Protein AF-0000000086574012 (afdb_homodimer)

pLDDT: mean 73.45, std 22.76, range [24.89, 97.88]

Organism: NCBI:txid261450

Radius of gyration: 21.14 Å; Cα contacts (8 Å, |Δi|>4): 850; chains: 2; bounding box: 59×64×73 Å

Nearest PDB structures (foldseek):
  8twe-assembly1_B  TM=5.861E-01  e=2.676E-02  Homo sapiens
  3s18-assembly1_B  TM=5.061E-01  e=1.023E-02  Cicer arietinum
  4ll2-assembly1_A  TM=4.869E-01  e=1.212E-02  Cicer arietinum
  6ix1-assembly2_B  TM=5.035E-01  e=5.584E-02  Dolichos
  9bhr-assembly2_B  TM=2.895E-01  e=1.801E-02  Homo sapiens

Sequence (374 aa):
MTLTGTNPTSFLQAFLTPSRSTRRRNTEFGIGCLENSFLVGGSGVEVVKNFSDGIQGKGVYVKFDNGSSRFGSHFGHSVSTPKKALLMRAEINMLHMYSTTSEVSSHSTGLHQLDIEMRRIVLEWKFEKKGTDITMSDITNNSKGSQLDPSASIFLGLDDNRICRWDKRDRKDMIQNLTSESTFVLNMTLTGTNPTSFLQAFLTPSRSTRRRNTEFGIGCLENSFLVGGSGVEVVKNFSDGIQGKGVYVKFDNGSSRFGSHFGHSVSTPKKALLMRAEINMLHMYSTTSEVSSHSTGLHQLDIEMRRIVLEWKFEKKGTDITMSDITNNSKGSQLDPSASIFLGLDDNRICRWDKRDRKDMIQNLTSESTFVLN

InterPro domains:
  IPR013863 Vacuolar import/degradation Vid27, C-terminal [PF08553] (36-171)
  IPR040458 Vacuolar import/degradation Vid27 [PTHR31913] (24-176)

Foldseek 3Di:
DPPPPPPPPDLLPPQQPVDPPPPFPFDDKADDPDQWIWGDWLFWIFIFGDDPVGTDDPGGTFGAPPDCCCCHVPVCADSFTFLDWEAFQQRQKIKTFGDGVVDPDLKGQWIFIDRRSNRYTDDTAGDAAPRHTDIFNDKYAPDPCGNRHNPRQWIWTDDPPFIFIDGNVPRHHTPATPVPPVGDDPD/DDPPDPPPPPLLPPQQPVDPPPPFPFDDKADDPDQWIWGDWLFWIFIFGDDPVGTDDPGGTFGAPPDCCCCPVPVCADSFTFLDWEAFQQRQKIKTFGDGVVDPDLKGQWIFIDRRSNRYTDDTAGDAAPRHTDIFNDKYAPDPCGNRHNVRQWIWTDDPPFIFIDGNVPRHHTPATPVPPPGDPPD

Solvent-accessible surface area (backbone atoms only — not comparable to full-atom values): 20563 Å² total; per-residue (Å²): 134,84,79,78,75,75,70,77,75,53,79,71,62,76,51,49,48,79,73,70,86,68,78,63,54,34,39,35,64,31,84,50,90,65,64,41,28,33,36,33,30,61,59,28,35,31,40,27,38,54,46,88,88,14,73,53,61,80,44,40,44,42,65,41,52,78,53,85,39,84,72,47,62,77,67,69,65,66,82,38,55,51,75,41,53,41,57,26,32,54,60,40,29,33,40,30,32,31,33,61,84,83,48,91,48,78,41,18,49,32,33,36,30,30,31,63,84,76,26,27,73,77,42,80,43,56,40,27,51,89,86,39,79,41,55,32,41,32,72,48,65,35,26,92,62,33,35,62,30,69,78,52,49,56,31,31,34,29,24,58,82,43,41,34,34,36,36,69,87,44,66,59,42,63,71,30,45,49,56,47,91,69,53,66,70,86,122,135,83,80,78,75,75,70,77,73,53,76,71,61,78,48,51,48,81,70,71,86,68,79,62,54,33,40,34,65,32,83,50,90,66,64,40,27,32,37,33,29,62,59,30,35,31,41,28,37,53,46,88,86,13,72,52,62,81,45,38,44,42,64,41,51,78,53,85,38,82,74,46,61,76,68,70,64,66,82,37,55,50,75,40,55,41,57,25,31,54,60,41,29,33,39,32,32,31,32,62,86,83,49,91,49,81,40,19,49,32,34,36,30,30,30,62,85,77,26,26,75,77,42,80,46,56,39,27,52,90,83,38,82,41,56,31,42,32,71,47,65,34,26,93,62,32,35,62,29,69,78,54,49,53,32,31,35,29,26,60,83,42,41,33,32,36,36,70,86,44,67,58,43,60,69,29,47,47,57,47,90,69,56,64,72,88,122

Secondary structure (DSSP, 8-state):
----------HHHHT-----S----EEEEE--SSSEEEEEESSEEEEEEEETTEEEEEEEEEE-B--S-SS-TTS------EEEEEEETTTTEEEEEE--TT---S-BSEEEEEETTTTEEEEEEE-EETTEE--BSEEEESSTTGGG-TT--EEEEE-SS-EEEEETTSTT-EEEESSSS------/----------HHHHT-B---S----EEEEE--SSSEEEEEESSEEEEEEEETTEEEEEEEEEE-B--S-SS-GGG------EEEEEEETTTTEEEEEE--TT--SS-BSEEEEEETTTTEEEEEEE-EETTEE--BSEEEESSTTGGG-TT--EEEEE-SS-EEEEETT-TT-EEEESSSS------

Structure (mmCIF, N/CA/C/O backbone):
data_AF-0000000086574012-model_v1
#
loop_
_entity.id
_entity.type
_entity.pdbx_description
1 polymer 'Vacuolar import/degradation Vid27 C-terminal domain-containing protein'
#
loop_
_atom_site.group_PDB
_atom_site.id
_atom_site.type_symbol
_atom_site.label_atom_id
_atom_site.label_alt_id
_atom_site.label_comp_id
_atom_site.label_asym_id
_atom_site.label_entity_id
_atom_site.label_seq_id
_atom_site.pdbx_PDB_ins_code
_atom_site.Cartn_x
_atom_site.Cartn_y
_atom_site.Cartn_z
_atom_site.occupancy
_atom_site.B_iso_or_equiv
_atom_site.auth_seq_id
_atom_site.auth_comp_id
_atom_site.auth_asym_id
_atom_site.auth_atom_id
_atom_site.pdbx_PDB_model_num
ATOM 1 N N . MET A 1 1 ? 32.375 -36.594 9.75 1 25.64 1 MET A N 1
ATOM 2 C CA . MET A 1 1 ? 32.094 -36.125 8.398 1 25.64 1 MET A CA 1
ATOM 3 C C . MET A 1 1 ? 31.562 -34.688 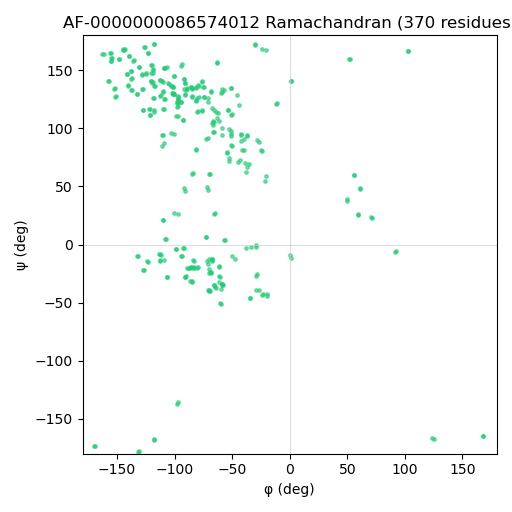8.414 1 25.64 1 MET A C 1
ATOM 5 O O . MET A 1 1 ? 30.562 -34.406 9.07 1 25.64 1 MET A O 1
ATOM 9 N N . THR A 1 2 ? 32.438 -33.656 8.266 1 25.09 2 THR A N 1
ATOM 10 C CA . THR A 1 2 ? 32.281 -32.219 8.57 1 25.09 2 THR A CA 1
ATOM 11 C C . THR A 1 2 ? 31.328 -31.562 7.578 1 25.09 2 THR A C 1
ATOM 13 O O . THR A 1 2 ? 31.562 -31.609 6.367 1 25.09 2 THR A O 1
ATOM 16 N N . LEU A 1 3 ? 30.062 -31.484 7.82 1 25.19 3 LEU A N 1
ATOM 17 C CA . LEU A 1 3 ? 29.031 -30.891 6.969 1 25.19 3 LEU A CA 1
ATOM 18 C C . LEU A 1 3 ? 29.375 -29.453 6.613 1 25.19 3 LEU A C 1
ATOM 20 O O . LEU A 1 3 ? 29.516 -28.609 7.496 1 25.19 3 LEU A O 1
ATOM 24 N N . THR A 1 4 ? 30.281 -29.203 5.637 1 27.22 4 THR A N 1
ATOM 25 C CA . THR A 1 4 ? 30.703 -27.906 5.113 1 27.22 4 THR A CA 1
ATOM 26 C C . THR A 1 4 ? 29.484 -27.062 4.734 1 27.22 4 THR A C 1
ATOM 28 O O . THR A 1 4 ? 28.609 -27.516 3.996 1 27.22 4 THR A O 1
ATOM 31 N N . GLY A 1 5 ? 29 -26.266 5.555 1 26.02 5 GLY A N 1
ATOM 32 C CA . GLY A 1 5 ? 27.859 -25.391 5.652 1 26.02 5 GLY A CA 1
ATOM 33 C C . GLY A 1 5 ? 27.734 -24.438 4.473 1 26.02 5 GLY A C 1
ATOM 34 O O . GLY A 1 5 ? 28.609 -23.594 4.25 1 26.02 5 GLY A O 1
ATOM 35 N N . THR A 1 6 ? 27.344 -24.906 3.234 1 29.38 6 THR A N 1
ATOM 36 C CA . THR A 1 6 ? 27.172 -24.156 1.989 1 29.38 6 THR A CA 1
ATOM 37 C C . THR A 1 6 ? 26.469 -22.828 2.246 1 29.38 6 THR A C 1
ATOM 39 O O . THR A 1 6 ? 25.438 -22.781 2.932 1 29.38 6 THR A O 1
ATOM 42 N N . ASN A 1 7 ? 27.219 -21.828 2.41 1 27.11 7 ASN A N 1
ATOM 43 C CA . ASN A 1 7 ? 26.844 -20.422 2.525 1 27.11 7 ASN A CA 1
ATOM 44 C C . ASN A 1 7 ? 25.719 -20.062 1.547 1 27.11 7 ASN A C 1
ATOM 46 O O . ASN A 1 7 ? 25.891 -20.188 0.333 1 27.11 7 ASN A O 1
ATOM 50 N N . PRO A 1 8 ? 24.531 -20.328 1.838 1 29.27 8 PRO A N 1
ATOM 51 C CA . PRO A 1 8 ? 23.453 -20 0.889 1 29.27 8 PRO A CA 1
ATOM 52 C C . PRO A 1 8 ? 23.688 -18.672 0.176 1 29.27 8 PRO A C 1
ATOM 54 O O . PRO A 1 8 ? 23.719 -17.625 0.816 1 29.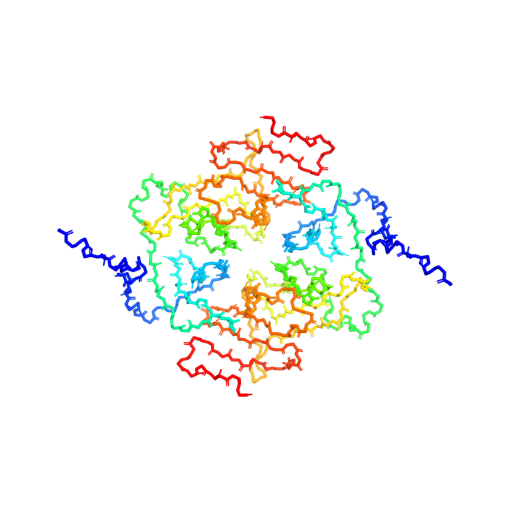27 8 PRO A O 1
ATOM 57 N N . THR A 1 9 ? 24.766 -18.469 -0.63 1 31.58 9 THR A N 1
ATOM 58 C CA . THR A 1 9 ? 24.875 -17.422 -1.634 1 31.58 9 THR A CA 1
ATOM 59 C C . THR A 1 9 ? 23.5 -17.016 -2.152 1 31.58 9 THR A C 1
ATOM 61 O O . THR A 1 9 ? 22.781 -17.828 -2.725 1 31.58 9 THR A O 1
ATOM 64 N N . SER A 1 10 ? 22.891 -16.078 -1.483 1 33.22 10 SER A N 1
ATOM 65 C CA . SER A 1 10 ? 21.516 -15.586 -1.515 1 33.22 10 SER A CA 1
ATOM 66 C C . SER A 1 10 ? 21.031 -15.375 -2.947 1 33.22 10 SER A C 1
ATOM 68 O O . SER A 1 10 ? 21.844 -15.211 -3.861 1 33.22 10 SER A O 1
ATOM 70 N N . PHE A 1 11 ? 19.891 -15.938 -3.258 1 33.06 11 PHE A N 1
ATOM 71 C CA . PHE A 1 11 ? 19.156 -15.906 -4.516 1 33.06 11 PHE A CA 1
ATOM 72 C C . PHE A 1 11 ? 19.422 -14.617 -5.273 1 33.06 11 PHE A C 1
ATOM 74 O O . PHE A 1 11 ? 19.5 -14.617 -6.504 1 33.06 11 PHE A O 1
ATOM 81 N N . LEU A 1 12 ? 19.5 -13.539 -4.539 1 39.12 12 LEU A N 1
ATOM 82 C CA . LEU A 1 12 ? 19.609 -12.258 -5.227 1 39.12 12 LEU A CA 1
ATOM 83 C C . LEU A 1 12 ? 20.969 -12.125 -5.898 1 39.12 12 LEU A C 1
ATOM 85 O O . LEU A 1 12 ? 21.203 -11.164 -6.641 1 39.12 12 LEU A O 1
ATOM 89 N N . GLN A 1 13 ? 21.969 -12.805 -5.43 1 33.47 13 GLN A N 1
ATOM 90 C CA . GLN A 1 13 ? 23.297 -12.594 -5.977 1 33.47 13 GLN A CA 1
ATOM 91 C C . GLN A 1 13 ? 23.328 -12.891 -7.473 1 33.47 13 GLN A C 1
ATOM 93 O O . GLN A 1 13 ? 24.047 -12.211 -8.227 1 33.47 13 GLN A O 1
ATOM 98 N N . ALA A 1 14 ? 22.844 -14.008 -7.746 1 33.22 14 ALA A N 1
ATOM 99 C CA . ALA A 1 14 ? 23.141 -14.508 -9.086 1 33.22 14 ALA A CA 1
ATOM 100 C C . ALA A 1 14 ? 22.609 -13.562 -10.156 1 33.22 14 ALA A C 1
ATOM 102 O O . ALA A 1 14 ? 23.094 -13.547 -11.289 1 33.22 14 ALA A O 1
ATOM 103 N N . PHE A 1 15 ? 21.531 -13.062 -9.891 1 34.88 15 PHE A N 1
ATOM 104 C CA . PHE A 1 15 ? 20.844 -12.484 -11.039 1 34.88 15 PHE A CA 1
ATOM 105 C C . PHE A 1 15 ? 21.094 -10.984 -11.125 1 34.88 15 PHE A C 1
ATOM 107 O O . PHE A 1 15 ? 20.219 -10.227 -11.555 1 34.88 15 PHE A O 1
ATOM 114 N N . LEU A 1 16 ? 22.297 -10.672 -10.523 1 36.5 16 LEU A N 1
ATOM 115 C CA . LEU A 1 16 ? 22.625 -9.258 -10.641 1 36.5 16 LEU A CA 1
ATOM 116 C C . LEU A 1 16 ? 22.953 -8.883 -12.086 1 36.5 16 LEU A C 1
ATOM 118 O O . LEU A 1 16 ? 23.984 -9.273 -12.617 1 36.5 16 LEU A O 1
ATOM 122 N N . THR A 1 17 ? 22.062 -9.047 -12.93 1 34.25 17 THR A N 1
ATOM 123 C CA . THR A 1 17 ? 22.438 -8.414 -14.18 1 34.25 17 THR A CA 1
ATOM 124 C C . THR A 1 17 ? 22.609 -6.91 -13.992 1 34.25 17 THR A C 1
ATOM 126 O O . THR A 1 17 ? 21.781 -6.254 -13.367 1 34.25 17 THR A O 1
ATOM 129 N N . PRO A 1 18 ? 23.875 -6.496 -14 1 35.91 18 PRO A N 1
ATOM 130 C CA . PRO A 1 18 ? 24.047 -5.043 -14.078 1 35.91 18 PRO A CA 1
ATOM 131 C C . PRO A 1 18 ? 23.109 -4.387 -15.086 1 35.91 18 PRO A C 1
ATOM 133 O O . PRO A 1 18 ? 23.078 -4.789 -16.25 1 35.91 18 PRO A O 1
ATOM 136 N N . SER A 1 19 ? 21.891 -4.285 -14.812 1 35.72 19 SER A N 1
ATOM 137 C CA . SER A 1 19 ? 21.031 -3.742 -15.859 1 35.72 19 SER A CA 1
ATOM 138 C C . SER A 1 19 ? 21.594 -2.434 -16.406 1 35.72 19 SER A C 1
ATOM 140 O O . SER A 1 19 ? 22.062 -1.585 -15.648 1 35.72 19 SER A O 1
ATOM 142 N N . ARG A 1 20 ? 22.047 -2.408 -17.625 1 32.97 20 ARG A N 1
ATOM 143 C CA . ARG A 1 20 ? 22.234 -1.227 -18.469 1 32.97 20 ARG A CA 1
ATOM 144 C C . ARG A 1 20 ? 21.219 -0.143 -18.109 1 32.97 20 ARG A C 1
ATOM 146 O O . ARG A 1 20 ? 20.156 -0.433 -17.547 1 32.97 20 ARG A O 1
ATOM 153 N N . SER A 1 21 ? 21.266 1.144 -18.625 1 38.38 21 SER A N 1
ATOM 154 C CA . SER A 1 21 ? 20.719 2.498 -18.625 1 38.38 21 SER A CA 1
ATOM 155 C C . SER A 1 21 ? 19.203 2.486 -18.703 1 38.38 21 SER A C 1
ATOM 157 O O . SER A 1 21 ? 18.578 3.523 -18.953 1 38.38 21 SER A O 1
ATOM 159 N N . THR A 1 22 ? 18.594 1.393 -19 1 42.84 22 THR A N 1
ATOM 160 C CA . THR A 1 22 ? 17.156 1.563 -19.266 1 42.84 22 THR A CA 1
ATOM 161 C C . THR A 1 22 ? 16.422 1.979 -18 1 42.84 22 THR A C 1
ATOM 163 O O . THR A 1 22 ? 16.672 1.432 -16.922 1 42.84 22 THR A O 1
ATOM 166 N N . ARG A 1 23 ? 16.156 3.232 -18.031 1 49.25 23 ARG A N 1
ATOM 167 C CA . ARG A 1 23 ? 15.367 3.883 -17 1 49.25 23 ARG A CA 1
ATOM 168 C C . ARG A 1 23 ? 14.242 2.973 -16.516 1 49.25 23 ARG A C 1
ATOM 170 O O . ARG A 1 23 ? 13.406 2.533 -17.312 1 49.25 23 ARG A O 1
ATOM 177 N N . ARG A 1 24 ? 14.445 2.158 -15.359 1 59.91 24 ARG A N 1
ATOM 178 C CA . ARG A 1 24 ? 13.438 1.305 -14.742 1 59.91 24 ARG A CA 1
ATOM 179 C C . ARG A 1 24 ? 12.312 2.137 -14.141 1 59.91 24 ARG A C 1
ATOM 181 O O . ARG A 1 24 ? 12.57 3.096 -13.406 1 59.91 24 ARG A O 1
ATOM 188 N N . ARG A 1 25 ? 11.141 2.092 -14.867 1 75.25 25 ARG A N 1
ATOM 189 C CA . ARG A 1 25 ? 10 2.84 -14.359 1 75.25 25 ARG A CA 1
ATOM 190 C C . ARG A 1 25 ? 9.273 2.053 -13.273 1 75.25 25 ARG A C 1
ATOM 192 O O . ARG A 1 25 ? 8.367 1.264 -13.57 1 75.25 25 ARG A O 1
ATOM 199 N N . ASN A 1 26 ? 9.844 2.166 -12.039 1 84.19 26 ASN A N 1
ATOM 200 C CA . ASN A 1 26 ? 9.141 1.591 -10.891 1 84.19 26 ASN A CA 1
ATOM 201 C C . ASN A 1 26 ? 7.969 2.463 -10.461 1 84.19 26 ASN A C 1
ATOM 203 O O . ASN A 1 26 ? 8.062 3.691 -10.477 1 84.19 26 ASN A O 1
ATOM 207 N N . THR A 1 27 ? 6.898 1.746 -10.117 1 86.69 27 THR A N 1
ATOM 208 C CA . THR A 1 27 ? 5.695 2.525 -9.844 1 86.69 27 THR A CA 1
ATOM 209 C C . THR A 1 27 ? 5.172 2.238 -8.438 1 86.69 27 THR A C 1
ATOM 211 O O . THR A 1 27 ? 4.324 2.971 -7.926 1 86.69 27 THR A O 1
ATOM 214 N N . GLU A 1 28 ? 5.684 1.125 -7.816 1 90.94 28 GLU A N 1
ATOM 215 C CA . GLU A 1 28 ? 5.152 0.713 -6.52 1 90.94 28 GLU A CA 1
ATOM 216 C C . GLU A 1 28 ? 6.262 0.205 -5.605 1 90.94 28 GLU A C 1
ATOM 218 O O . GLU A 1 28 ? 7.223 -0.411 -6.066 1 90.94 28 GLU A O 1
ATOM 223 N N . PHE A 1 29 ? 6.012 0.489 -4.352 1 92.75 29 PHE A N 1
ATOM 224 C CA . PHE A 1 29 ? 6.824 -0.179 -3.342 1 92.75 29 PHE A CA 1
ATOM 225 C C . PHE A 1 29 ? 6.195 -1.507 -2.934 1 92.75 29 PHE A C 1
ATOM 227 O O . PHE A 1 29 ? 4.977 -1.6 -2.775 1 92.75 29 PHE A O 1
ATOM 234 N N . GLY A 1 30 ? 7.004 -2.537 -2.852 1 94.31 30 GLY A N 1
ATOM 235 C CA . GLY A 1 30 ? 6.707 -3.734 -2.08 1 94.31 30 GLY A CA 1
ATOM 236 C C . GLY A 1 30 ? 7.59 -3.889 -0.857 1 94.31 30 GLY A C 1
ATOM 237 O O . GLY A 1 30 ? 8.688 -4.449 -0.941 1 94.31 30 GLY A O 1
ATOM 238 N N . ILE A 1 31 ? 7.094 -3.424 0.245 1 94.62 31 ILE A N 1
ATOM 239 C CA . ILE A 1 31 ? 7.91 -3.361 1.451 1 94.62 31 ILE A CA 1
ATOM 240 C C . ILE A 1 31 ? 7.934 -4.727 2.131 1 94.62 31 ILE A C 1
ATOM 242 O O . ILE A 1 31 ? 6.887 -5.262 2.502 1 94.62 31 ILE A O 1
ATOM 246 N N . GLY A 1 32 ? 9.148 -5.242 2.352 1 95.56 32 GLY A N 1
ATOM 247 C CA . GLY A 1 32 ? 9.312 -6.547 2.979 1 95.56 32 GLY A CA 1
ATOM 248 C C . GLY A 1 32 ? 9.516 -6.465 4.48 1 95.56 32 GLY A C 1
ATOM 249 O O . GLY A 1 32 ? 10.016 -5.461 4.992 1 95.56 32 GLY A O 1
ATOM 250 N N . CYS A 1 33 ? 9.148 -7.508 5.109 1 94.06 33 CYS A N 1
ATOM 251 C CA . CYS A 1 33 ? 9.406 -7.703 6.531 1 94.06 33 CYS A CA 1
ATOM 252 C C . CYS A 1 33 ? 10.789 -8.312 6.758 1 94.06 33 CYS A C 1
ATOM 254 O O . CYS A 1 33 ? 11.32 -8.258 7.867 1 94.06 33 CYS A O 1
ATOM 256 N N . LEU A 1 34 ? 11.352 -8.898 5.809 1 94.25 34 LEU A N 1
ATOM 257 C CA . LEU A 1 34 ? 12.617 -9.617 5.922 1 94.25 34 LEU A CA 1
ATOM 258 C C . LEU A 1 34 ? 13.781 -8.75 5.453 1 94.25 34 LEU A C 1
ATOM 260 O O . LEU A 1 34 ? 13.867 -7.574 5.82 1 94.25 34 LEU A O 1
ATOM 264 N N . GLU A 1 35 ? 14.703 -9.219 4.719 1 92.5 35 GLU A N 1
ATOM 265 C CA . GLU A 1 35 ? 15.945 -8.523 4.418 1 92.5 35 GLU A CA 1
ATOM 266 C C . GLU A 1 35 ? 15.766 -7.539 3.264 1 92.5 35 GLU A C 1
ATOM 268 O O . GLU A 1 35 ? 16.562 -6.605 3.107 1 92.5 35 GLU A O 1
ATOM 273 N N . ASN A 1 36 ? 14.727 -7.754 2.516 1 93 36 ASN A N 1
ATOM 274 C CA . ASN A 1 36 ? 14.664 -6.977 1.282 1 93 36 ASN A CA 1
ATOM 275 C C . ASN A 1 36 ? 13.305 -6.305 1.113 1 93 36 ASN A C 1
ATOM 277 O O . ASN A 1 36 ? 12.312 -6.742 1.698 1 93 36 ASN A O 1
ATOM 281 N N . SER A 1 37 ? 13.289 -5.219 0.42 1 94.56 37 SER A N 1
ATOM 282 C CA . SER A 1 37 ? 12.117 -4.594 -0.19 1 94.56 37 SER A CA 1
ATOM 283 C C . SER A 1 37 ? 12.25 -4.535 -1.708 1 94.56 37 SER A C 1
ATOM 285 O O . SER A 1 37 ? 13.297 -4.891 -2.258 1 94.56 37 SER A O 1
ATOM 287 N N . PHE A 1 38 ? 11.195 -4.137 -2.33 1 92.88 38 PHE A N 1
ATOM 288 C CA . PHE A 1 38 ? 11.141 -4.262 -3.781 1 92.88 38 PHE A CA 1
ATOM 289 C C . PHE A 1 38 ? 10.539 -3.006 -4.41 1 92.88 38 PHE A C 1
ATOM 291 O O . PHE A 1 38 ? 9.547 -2.473 -3.916 1 92.88 38 PHE A O 1
ATOM 298 N N . LEU A 1 39 ? 11.219 -2.549 -5.43 1 91.25 39 LEU A N 1
ATOM 299 C CA . LEU A 1 39 ? 10.641 -1.561 -6.336 1 91.25 39 LEU A CA 1
ATOM 300 C C . LEU A 1 39 ? 10.07 -2.232 -7.578 1 91.25 39 LEU A C 1
ATOM 302 O O . LEU A 1 39 ? 10.797 -2.895 -8.32 1 91.25 39 LEU A O 1
ATOM 306 N N . VAL A 1 40 ? 8.789 -2.018 -7.699 1 89.88 40 VAL A N 1
ATOM 307 C CA . VAL A 1 40 ? 8.062 -2.826 -8.672 1 89.88 40 VAL A CA 1
ATOM 308 C C . VAL A 1 40 ? 7.805 -2.006 -9.938 1 89.88 40 VAL A C 1
ATOM 310 O O . VAL A 1 40 ? 7.316 -0.877 -9.859 1 89.88 40 VAL A O 1
ATOM 313 N N . GLY A 1 41 ? 8.141 -2.602 -11.031 1 83.62 41 GLY A N 1
ATOM 314 C CA . GLY A 1 41 ? 7.859 -2.033 -12.336 1 83.62 41 GLY A CA 1
ATOM 315 C C . GLY A 1 41 ? 7.219 -3.025 -13.289 1 83.62 41 GLY A C 1
ATOM 316 O O . GLY A 1 41 ? 6.918 -4.156 -12.906 1 83.62 41 GLY A O 1
ATOM 317 N N . GLY A 1 42 ? 6.953 -2.596 -14.539 1 76.94 42 GLY A N 1
ATOM 318 C CA . GLY A 1 42 ? 6.254 -3.414 -15.516 1 76.94 42 GLY A CA 1
ATOM 319 C C . GLY A 1 42 ? 7.062 -4.609 -15.984 1 76.94 42 GLY A C 1
ATOM 320 O O . GLY A 1 42 ? 6.5 -5.629 -16.391 1 76.94 42 GLY A O 1
ATOM 321 N N . SER A 1 43 ? 8.32 -4.57 -15.898 1 77.75 43 SER A N 1
ATOM 322 C CA . SER A 1 43 ? 9.148 -5.613 -16.484 1 77.75 43 SER A CA 1
ATOM 323 C C . SER A 1 43 ? 9.859 -6.426 -15.414 1 77.75 43 SER A C 1
ATOM 325 O O . SER A 1 43 ? 10.516 -7.426 -15.719 1 77.75 43 SER A O 1
ATOM 327 N N . GLY A 1 44 ? 9.758 -5.996 -14.234 1 84.06 44 GLY A N 1
ATOM 328 C CA . GLY A 1 44 ? 10.445 -6.676 -13.148 1 84.06 44 GLY A CA 1
ATOM 329 C C . GLY A 1 44 ? 10.461 -5.883 -11.852 1 84.06 44 GLY A C 1
ATOM 330 O O . GLY A 1 44 ? 9.633 -4.988 -11.656 1 84.06 44 GLY A O 1
ATOM 331 N N . VAL A 1 45 ? 11.328 -6.34 -11 1 88.62 45 VAL A N 1
ATOM 332 C CA . VAL A 1 45 ? 11.453 -5.668 -9.711 1 88.62 45 VAL A CA 1
ATOM 333 C C . VAL A 1 45 ? 12.914 -5.316 -9.445 1 88.62 45 VAL A C 1
ATOM 335 O O . VAL A 1 45 ? 13.82 -6 -9.93 1 88.62 45 VAL A O 1
ATOM 338 N N . GLU A 1 46 ? 13.117 -4.25 -8.805 1 88.81 46 GLU A N 1
ATOM 339 C CA . GLU A 1 46 ? 14.406 -3.928 -8.188 1 88.81 46 GLU A CA 1
ATOM 340 C C . GLU A 1 46 ? 14.414 -4.297 -6.707 1 88.81 46 GLU A C 1
ATOM 342 O O . GLU A 1 46 ? 13.547 -3.869 -5.949 1 88.81 46 GLU A O 1
ATOM 347 N N . VAL A 1 47 ? 15.414 -5.117 -6.324 1 90.94 47 VAL A N 1
ATOM 348 C CA . VAL A 1 47 ? 15.539 -5.582 -4.949 1 90.94 47 VAL A CA 1
ATOM 349 C C . VAL A 1 47 ? 16.484 -4.66 -4.18 1 90.94 47 VAL A C 1
ATOM 351 O O . VAL A 1 47 ? 17.625 -4.441 -4.598 1 90.94 47 VAL A O 1
ATOM 354 N N . VAL A 1 48 ? 16 -4.094 -3.109 1 89.88 48 VAL A N 1
ATOM 355 C CA . VAL A 1 48 ? 16.797 -3.219 -2.252 1 89.88 48 VAL A CA 1
ATOM 356 C C . VAL A 1 48 ? 16.859 -3.799 -0.84 1 89.88 48 VAL A C 1
ATOM 358 O O . VAL A 1 48 ? 15.945 -4.508 -0.413 1 89.88 48 VAL A O 1
ATOM 361 N N . LYS A 1 49 ? 17.875 -3.467 -0.136 1 91 49 LYS A N 1
ATOM 362 C CA . LYS A 1 49 ? 18.062 -4.023 1.199 1 91 49 LYS A CA 1
ATOM 363 C C . LYS A 1 49 ? 17.422 -3.141 2.262 1 91 49 LYS A C 1
ATOM 365 O O . LYS A 1 49 ? 17.5 -1.912 2.189 1 91 49 LYS A O 1
ATOM 370 N N . ASN A 1 50 ? 16.797 -3.836 3.221 1 91.62 50 ASN A N 1
ATOM 371 C CA . ASN A 1 50 ? 16.234 -3.141 4.375 1 91.62 50 ASN A CA 1
ATOM 372 C C . ASN A 1 50 ? 17.281 -2.92 5.461 1 91.62 50 ASN A C 1
ATOM 374 O O . ASN A 1 50 ? 18.062 -3.82 5.762 1 91.62 50 ASN A O 1
ATOM 378 N N . PHE A 1 51 ? 17.266 -1.694 5.945 1 89.81 51 PHE A N 1
ATOM 379 C CA . PHE A 1 51 ? 18.031 -1.356 7.133 1 89.81 51 PHE A CA 1
ATOM 380 C C . PHE A 1 51 ? 17.156 -0.72 8.195 1 89.81 51 PHE A C 1
ATOM 382 O O . PHE A 1 51 ? 15.984 -0.405 7.934 1 89.81 51 PHE A O 1
ATOM 389 N N . SER A 1 52 ? 17.688 -0.567 9.359 1 86.69 52 SER A N 1
ATOM 390 C CA . SER A 1 52 ? 16.922 0.001 10.461 1 86.69 52 SER A CA 1
ATOM 391 C C . SER A 1 52 ? 16.453 1.417 10.133 1 86.69 52 SER A C 1
ATOM 393 O O . SER A 1 52 ? 15.398 1.853 10.602 1 86.69 52 SER A O 1
ATOM 395 N N . ASP A 1 53 ? 17.172 2.115 9.305 1 82.94 53 ASP A N 1
ATOM 396 C CA . ASP A 1 53 ? 16.828 3.502 9.016 1 82.94 53 ASP A CA 1
ATOM 397 C C . ASP A 1 53 ? 16.312 3.65 7.582 1 82.94 53 ASP A C 1
ATOM 399 O O . ASP A 1 53 ? 16.344 4.746 7.016 1 82.94 53 ASP A O 1
ATOM 403 N N . GLY A 1 54 ? 15.875 2.541 7.07 1 86.5 54 GLY A N 1
ATOM 404 C CA . GLY A 1 54 ? 15.25 2.611 5.754 1 86.5 54 GLY A CA 1
ATOM 405 C C . GLY A 1 54 ? 15.914 1.702 4.734 1 86.5 54 GLY A C 1
ATOM 406 O O . GLY A 1 54 ? 16.516 0.691 5.098 1 86.5 54 GLY A O 1
ATOM 407 N N . ILE A 1 55 ? 15.578 1.921 3.449 1 86.62 55 ILE A N 1
ATOM 408 C CA . ILE A 1 55 ? 16.156 1.121 2.373 1 86.62 55 ILE A CA 1
ATOM 409 C C . ILE A 1 55 ? 17.406 1.799 1.846 1 86.62 55 ILE A C 1
ATOM 411 O O . ILE A 1 55 ? 17.5 3.029 1.814 1 86.62 55 ILE A O 1
ATOM 415 N N . GLN A 1 56 ? 18.391 1.013 1.51 1 77.81 56 GLN A N 1
ATOM 416 C CA . GLN A 1 56 ? 19.656 1.546 1.014 1 77.81 56 GLN A CA 1
ATOM 417 C C . GLN A 1 56 ? 20.172 0.733 -0.172 1 77.81 56 GLN A C 1
ATOM 419 O O . GLN A 1 56 ? 19.891 -0.463 -0.278 1 77.81 56 GLN A O 1
ATOM 424 N N . GLY A 1 57 ? 20.953 1.577 -1.13 1 69 57 GLY A N 1
ATOM 425 C CA . GLY A 1 57 ? 21.734 0.908 -2.154 1 69 57 GLY A CA 1
ATOM 426 C C . GLY A 1 57 ? 21.078 0.946 -3.523 1 69 57 GLY A C 1
ATOM 427 O O . GLY A 1 57 ? 19.953 1.409 -3.668 1 69 57 GLY A O 1
ATOM 428 N N . LYS A 1 58 ? 21.875 0.592 -4.598 1 68 58 LYS A N 1
ATOM 429 C CA . LYS A 1 58 ? 21.5 0.645 -6.004 1 68 58 LYS A CA 1
ATOM 430 C C . LYS A 1 58 ? 20.516 -0.477 -6.348 1 68 58 LYS A C 1
ATOM 432 O O . LYS A 1 58 ? 19.812 -0.405 -7.355 1 68 58 LYS A O 1
ATOM 437 N N . GLY A 1 59 ? 20.047 -1.206 -5.477 1 76.75 59 GLY A N 1
ATOM 438 C CA . GLY A 1 59 ? 19.156 -2.324 -5.719 1 76.75 59 GLY A CA 1
ATOM 439 C C . GLY A 1 59 ? 19.672 -3.291 -6.77 1 76.75 59 GLY A C 1
ATOM 440 O O . GLY A 1 59 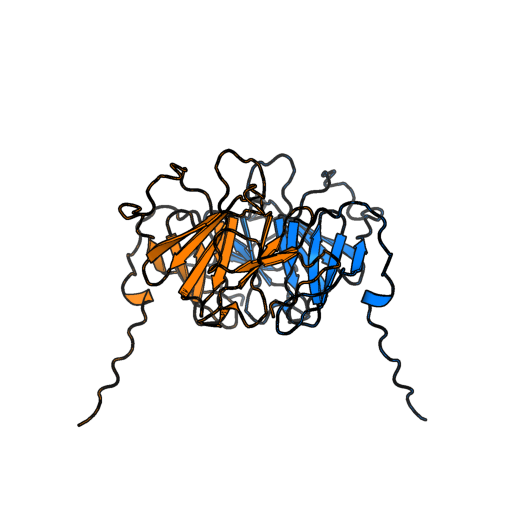? 20.609 -2.975 -7.496 1 76.75 59 GLY A O 1
ATOM 441 N N . VAL A 1 60 ? 19.219 -4.543 -6.84 1 84.12 60 VAL A N 1
ATOM 442 C CA . VAL A 1 60 ? 19.438 -5.559 -7.859 1 84.12 60 VAL A CA 1
ATOM 443 C C . VAL A 1 60 ? 18.156 -5.77 -8.672 1 84.12 60 VAL A C 1
ATOM 445 O O . VAL A 1 60 ? 17.094 -6.035 -8.109 1 84.12 60 VAL A O 1
ATOM 448 N N . TYR A 1 61 ? 18.422 -5.613 -9.953 1 86.06 61 TYR A N 1
ATOM 449 C CA . TYR A 1 61 ? 17.25 -5.758 -10.812 1 86.06 61 TYR A CA 1
ATOM 450 C C . TYR A 1 61 ? 17 -7.219 -11.164 1 86.06 61 TYR A C 1
ATOM 452 O O . TYR A 1 61 ? 17.938 -7.945 -11.516 1 86.06 61 TYR A O 1
ATOM 460 N N . VAL A 1 62 ? 15.742 -7.598 -11.078 1 83.38 62 VAL A N 1
ATOM 461 C CA . VAL A 1 62 ? 15.266 -8.922 -11.469 1 83.38 62 VAL A CA 1
ATOM 462 C C . VAL A 1 62 ? 14.195 -8.789 -12.555 1 83.38 62 VAL A C 1
ATOM 464 O O . VAL A 1 62 ? 13.094 -8.305 -12.297 1 83.38 62 VAL A O 1
ATOM 467 N N . LYS A 1 63 ? 14.602 -9.234 -13.688 1 83.56 63 LYS A N 1
ATOM 468 C CA . LYS A 1 63 ? 13.672 -9.211 -14.812 1 83.56 63 LYS A CA 1
ATOM 469 C C . LYS A 1 63 ? 12.727 -10.414 -14.766 1 83.56 63 LYS A C 1
ATOM 471 O O . LYS A 1 63 ? 13.156 -11.539 -14.484 1 83.56 63 LYS A O 1
ATOM 476 N N . PHE A 1 64 ? 11.539 -10.125 -14.977 1 80.81 64 PHE A N 1
ATOM 477 C CA . PHE A 1 64 ? 10.586 -11.234 -15.055 1 80.81 64 PHE A CA 1
ATOM 478 C C . PHE A 1 64 ? 10.562 -11.82 -16.469 1 80.81 64 PHE A C 1
ATOM 480 O O . PHE A 1 64 ? 10.641 -11.086 -17.453 1 80.81 64 PHE A O 1
ATOM 487 N N . ASP A 1 65 ? 10.734 -13.094 -16.562 1 74.06 65 ASP A N 1
ATOM 488 C CA . ASP A 1 65 ? 10.688 -13.82 -17.828 1 74.06 65 ASP A CA 1
ATOM 489 C C . ASP A 1 65 ? 9.281 -13.789 -18.422 1 74.06 65 ASP A C 1
ATOM 491 O O . ASP A 1 65 ? 8.32 -14.203 -17.781 1 74.06 65 ASP A O 1
ATOM 495 N N . ASN A 1 66 ? 9.172 -12.883 -19.281 1 59.53 66 ASN A N 1
ATOM 496 C CA . ASN A 1 66 ? 7.898 -12.977 -20 1 59.53 66 ASN A CA 1
ATOM 497 C C . ASN A 1 66 ? 7.82 -14.25 -20.828 1 59.53 66 ASN A C 1
ATOM 499 O O . ASN A 1 66 ? 8.188 -14.25 -22.016 1 59.53 66 ASN A O 1
ATOM 503 N N . GLY A 1 67 ? 8.523 -15.297 -20.469 1 49.97 67 GLY A N 1
ATOM 504 C CA . GLY A 1 67 ? 8.5 -16.5 -21.297 1 49.97 67 GLY A CA 1
ATOM 505 C C . GLY A 1 67 ? 7.238 -16.609 -22.141 1 49.97 67 GLY A C 1
ATOM 506 O O . GLY A 1 67 ? 6.312 -15.812 -22 1 49.97 67 GLY A O 1
ATOM 507 N N . SER A 1 68 ? 7.258 -17.688 -23.234 1 44.47 68 SER A N 1
ATOM 508 C CA . SER A 1 68 ? 6 -18.141 -23.812 1 44.47 68 SER A CA 1
ATOM 509 C C . SER A 1 68 ? 4.895 -18.203 -22.766 1 44.47 68 SER A C 1
ATOM 511 O O . SER A 1 68 ? 4.941 -19.016 -21.844 1 44.47 68 SER A O 1
ATOM 513 N N . SER A 1 69 ? 4.516 -17.172 -22.281 1 43.75 69 SER A N 1
ATOM 514 C CA . SER A 1 69 ? 3.396 -17.188 -21.344 1 43.75 69 SER A CA 1
ATOM 515 C C . SER A 1 69 ? 2.562 -18.453 -21.5 1 43.75 69 SER A C 1
ATOM 517 O O . SER A 1 69 ? 1.924 -18.656 -22.547 1 43.75 69 SER A O 1
ATOM 519 N N . ARG A 1 70 ? 3.121 -19.594 -21.328 1 44.38 70 ARG A N 1
ATOM 520 C CA . ARG A 1 70 ? 2.057 -20.594 -21.297 1 44.38 70 ARG A CA 1
ATOM 521 C C . ARG A 1 70 ? 0.726 -19.969 -20.906 1 44.38 70 ARG A C 1
ATOM 523 O O . ARG A 1 70 ? -0.325 -20.594 -21.031 1 44.38 70 ARG A O 1
ATOM 530 N N . PHE A 1 71 ? 0.721 -19.109 -19.953 1 43.03 71 PHE A N 1
ATOM 531 C CA . PHE A 1 71 ? -0.45 -18.25 -19.812 1 43.03 71 PHE A CA 1
ATOM 532 C C . PHE A 1 71 ? -0.505 -17.219 -20.938 1 43.03 71 PHE A C 1
ATOM 534 O O . PHE A 1 71 ? 0.288 -16.281 -20.953 1 43.03 71 PHE A O 1
ATOM 541 N N . GLY A 1 72 ? -0.35 -17.734 -22.188 1 37.34 72 GLY A N 1
ATOM 542 C CA . GLY A 1 72 ? -0.627 -17 -23.422 1 37.34 72 GLY A CA 1
ATOM 543 C C . GLY A 1 72 ? -1.085 -15.578 -23.188 1 37.34 72 GLY A C 1
ATOM 544 O O . GLY A 1 72 ? -1.491 -15.227 -22.078 1 37.34 72 GLY A O 1
ATOM 545 N N . SER A 1 73 ? -0.527 -14.594 -24.172 1 40.88 73 SER A N 1
ATOM 546 C CA . SER A 1 73 ? -1.215 -13.328 -24.406 1 40.88 73 SER A CA 1
ATOM 547 C C . SER A 1 73 ? -2.719 -13.469 -24.188 1 40.88 73 SER A C 1
ATOM 549 O O . SER A 1 73 ? -3.512 -13.109 -25.062 1 40.88 73 SER A O 1
ATOM 551 N N . HIS A 1 74 ? -3.088 -14.562 -23.906 1 38.38 74 HIS A N 1
ATOM 552 C CA . HIS A 1 74 ? -4.539 -14.438 -23.984 1 38.38 74 HIS A CA 1
ATOM 553 C C . HIS A 1 74 ? -4.992 -13.047 -23.531 1 38.38 74 HIS A C 1
ATOM 555 O O . HIS A 1 74 ? -6.133 -12.656 -23.781 1 38.38 74 HIS A O 1
ATOM 561 N N . PHE A 1 75 ? -4.406 -12.602 -22.359 1 39.59 75 PHE A N 1
ATOM 562 C CA . PHE A 1 75 ? -4.688 -11.172 -22.203 1 39.59 75 PHE A CA 1
ATOM 563 C C . PHE A 1 75 ? -3.668 -10.344 -22.984 1 39.59 75 PHE A C 1
ATOM 565 O O . PHE A 1 75 ? -2.463 -10.445 -22.734 1 39.59 75 PHE A O 1
ATOM 572 N N . GLY A 1 76 ? -3.541 -10.445 -24.297 1 39.06 76 GLY A N 1
ATOM 573 C CA . GLY A 1 76 ? -2.867 -9.539 -25.203 1 39.06 76 GLY A CA 1
ATOM 574 C C . GLY A 1 76 ? -2.244 -8.344 -24.516 1 39.06 76 GLY A C 1
ATOM 575 O O . GLY A 1 76 ? -2.01 -7.309 -25.125 1 39.06 76 GLY A O 1
ATOM 576 N N . HIS A 1 77 ? -2.521 -8.156 -23.266 1 41.59 77 HIS A N 1
ATOM 577 C CA . HIS A 1 77 ? -2.498 -6.789 -22.75 1 41.59 77 HIS A CA 1
ATOM 578 C C . HIS A 1 77 ? -1.073 -6.25 -22.672 1 41.59 77 HIS A C 1
ATOM 580 O O . HIS A 1 77 ? -0.133 -7.008 -22.422 1 41.59 77 HIS A O 1
ATOM 586 N N . SER A 1 78 ? -0.793 -5.152 -23.328 1 43.75 78 SER A N 1
ATOM 587 C CA . SER A 1 78 ? 0.102 -4.035 -23.047 1 43.75 78 SER A CA 1
ATOM 588 C C . SER A 1 78 ? 0.612 -4.086 -21.609 1 43.75 78 SER A C 1
ATOM 590 O O . SER A 1 78 ? -0.059 -4.621 -20.719 1 43.75 78 SER A O 1
ATOM 592 N N . VAL A 1 79 ? 1.92 -4.137 -21.484 1 48.78 79 VAL A N 1
ATOM 593 C CA . VAL A 1 79 ? 2.633 -3.986 -20.219 1 48.78 79 VAL A CA 1
ATOM 594 C C . VAL A 1 79 ? 1.78 -3.186 -19.25 1 48.78 79 VAL A C 1
ATOM 596 O O . VAL A 1 79 ? 1.462 -2.021 -19.5 1 48.78 79 VAL A O 1
ATOM 599 N N . SER A 1 80 ? 0.784 -3.836 -18.547 1 58.94 80 SER A N 1
ATOM 600 C CA . SER A 1 80 ? -0.03 -3.154 -17.547 1 58.94 80 SER A CA 1
ATOM 601 C C . SER A 1 80 ? 0.82 -2.684 -16.375 1 58.94 80 SER A C 1
ATOM 603 O O . SER A 1 80 ? 1.801 -3.336 -16.016 1 58.94 80 SER A O 1
ATOM 605 N N . THR A 1 81 ? 0.967 -1.411 -16.172 1 66.69 81 THR A N 1
ATOM 606 C CA . THR A 1 81 ? 1.639 -0.78 -15.039 1 66.69 81 THR A CA 1
ATOM 607 C C . THR A 1 81 ? 1.062 -1.282 -13.719 1 66.69 81 THR A C 1
ATOM 609 O O . THR A 1 81 ? -0.155 -1.269 -13.523 1 66.69 81 THR A O 1
ATOM 612 N N . PRO A 1 82 ? 1.99 -1.983 -12.953 1 76.94 82 PRO A N 1
ATOM 613 C CA . PRO A 1 82 ? 1.512 -2.406 -11.633 1 76.94 82 PRO A CA 1
ATOM 614 C C . PRO A 1 82 ? 0.881 -1.264 -10.836 1 76.94 82 PRO A C 1
ATOM 616 O O . PRO A 1 82 ? 1.37 -0.132 -10.883 1 76.94 82 PRO A O 1
ATOM 619 N N . LYS A 1 83 ? -0.248 -1.556 -10.242 1 79.31 83 LYS A N 1
ATOM 620 C CA . LYS A 1 83 ? -0.971 -0.561 -9.453 1 79.31 83 LYS A CA 1
ATOM 621 C C . LYS A 1 83 ? -0.845 -0.846 -7.957 1 79.31 83 LYS A C 1
ATOM 623 O O . LYS A 1 83 ? -0.958 0.065 -7.133 1 79.31 83 LYS A O 1
ATOM 628 N N . LYS A 1 84 ? -0.674 -2.082 -7.637 1 89.69 84 LYS A N 1
ATOM 629 C CA . LYS A 1 84 ? -0.562 -2.521 -6.25 1 89.69 84 LYS A CA 1
ATOM 630 C C . LYS A 1 84 ? 0.284 -3.787 -6.141 1 89.69 84 LYS A C 1
ATOM 632 O O . LYS A 1 84 ? 0.043 -4.766 -6.852 1 89.69 84 LYS A O 1
ATOM 637 N N . ALA A 1 85 ? 1.257 -3.656 -5.273 1 93.06 85 ALA A N 1
ATOM 638 C CA . ALA A 1 85 ? 2.1 -4.82 -5.012 1 93.06 85 ALA A CA 1
ATOM 639 C C . ALA A 1 85 ? 1.877 -5.352 -3.598 1 93.06 85 ALA A C 1
ATOM 641 O O . ALA A 1 85 ? 1.908 -4.59 -2.629 1 93.06 85 ALA A O 1
ATOM 642 N N . LEU A 1 86 ? 1.616 -6.652 -3.533 1 96.5 86 LEU A N 1
ATOM 643 C CA . LEU A 1 86 ? 1.397 -7.301 -2.248 1 96.5 86 LEU A CA 1
ATOM 644 C C . LEU A 1 86 ? 2.299 -8.523 -2.096 1 96.5 86 LEU A C 1
ATOM 646 O O . LEU A 1 86 ? 2.182 -9.484 -2.854 1 96.5 86 LEU A O 1
ATOM 650 N N . LEU A 1 87 ? 3.205 -8.445 -1.111 1 97.19 87 LEU A N 1
ATOM 651 C CA . LEU A 1 87 ? 4.074 -9.578 -0.825 1 97.19 87 LEU A CA 1
ATOM 652 C C . LEU A 1 87 ? 3.332 -10.633 -0.007 1 97.19 87 LEU A C 1
ATOM 654 O O . LEU A 1 87 ? 2.582 -10.297 0.913 1 97.19 87 LEU A O 1
ATOM 658 N N . MET A 1 88 ? 3.543 -11.859 -0.41 1 96.94 88 MET A N 1
ATOM 659 C CA . MET A 1 88 ? 2.895 -12.992 0.246 1 96.94 88 MET A CA 1
ATOM 660 C C . MET A 1 88 ? 3.824 -14.203 0.297 1 96.94 88 MET A C 1
ATOM 662 O O . MET A 1 88 ? 4.879 -14.203 -0.344 1 96.94 88 MET A O 1
ATOM 666 N N . ARG A 1 89 ? 3.43 -15.227 1.106 1 97.12 89 ARG A N 1
ATOM 667 C CA . ARG A 1 89 ? 4.078 -16.531 1.168 1 97.12 89 ARG A CA 1
ATOM 668 C C . ARG A 1 89 ? 5.562 -16.391 1.481 1 97.12 89 ARG A C 1
ATOM 670 O O . ARG A 1 89 ? 6.41 -16.906 0.745 1 97.12 89 ARG A O 1
ATOM 677 N N . ALA A 1 90 ? 5.781 -15.789 2.643 1 97.81 90 ALA A N 1
ATOM 678 C CA . ALA A 1 90 ? 7.145 -15.547 3.113 1 97.81 90 ALA A CA 1
ATOM 679 C C . ALA A 1 90 ? 7.918 -14.68 2.125 1 97.81 90 ALA A C 1
ATOM 681 O O . ALA A 1 90 ? 9.133 -14.836 1.967 1 97.81 90 ALA A O 1
ATOM 682 N N . GLU A 1 91 ? 7.191 -13.852 1.323 1 96.88 91 GLU A N 1
ATOM 683 C CA . GLU A 1 91 ? 7.668 -12.797 0.432 1 96.88 91 GLU A CA 1
ATOM 684 C C . GLU A 1 91 ? 8.375 -13.383 -0.787 1 96.88 91 GLU A C 1
ATOM 686 O O . GLU A 1 91 ? 9.148 -12.695 -1.45 1 96.88 91 GLU A O 1
ATOM 691 N N . ILE A 1 92 ? 8.023 -14.633 -1.077 1 95.69 92 ILE A N 1
ATOM 692 C CA . ILE A 1 92 ? 8.477 -15.281 -2.303 1 95.69 92 ILE A CA 1
ATOM 693 C C . ILE A 1 92 ? 7.547 -14.914 -3.455 1 95.69 92 ILE A C 1
ATOM 695 O O . ILE A 1 92 ? 7.977 -14.828 -4.605 1 95.69 92 ILE A O 1
ATOM 699 N N . ASN A 1 93 ? 6.348 -14.727 -3.104 1 95.19 93 ASN A N 1
ATOM 700 C CA . ASN A 1 93 ? 5.352 -14.344 -4.098 1 95.19 93 ASN A CA 1
ATOM 701 C C . ASN A 1 93 ? 4.926 -12.891 -3.932 1 95.19 93 ASN A C 1
ATOM 703 O O . ASN A 1 93 ? 4.973 -12.344 -2.826 1 95.19 93 ASN A O 1
ATOM 707 N N . MET A 1 94 ? 4.539 -12.336 -5.031 1 94.81 94 MET A N 1
ATOM 708 C CA . MET A 1 94 ? 3.949 -11 -5.074 1 94.81 94 MET A CA 1
ATOM 709 C C . MET A 1 94 ? 2.684 -10.992 -5.93 1 94.81 94 MET A C 1
ATOM 711 O O . MET A 1 94 ? 2.672 -11.539 -7.031 1 94.81 94 MET A O 1
ATOM 715 N N . LEU A 1 95 ? 1.618 -10.43 -5.34 1 93.56 95 LEU A N 1
ATOM 716 C CA . LEU A 1 95 ? 0.431 -10.156 -6.141 1 93.56 95 LEU A CA 1
ATOM 717 C C . LEU A 1 95 ? 0.49 -8.75 -6.727 1 93.56 95 LEU A C 1
ATOM 719 O O . LEU A 1 95 ? 0.78 -7.785 -6.016 1 93.56 95 LEU A O 1
ATOM 723 N N . HIS A 1 96 ? 0.278 -8.672 -7.992 1 90.06 96 HIS A N 1
ATOM 724 C CA . HIS A 1 96 ? 0.22 -7.391 -8.695 1 90.06 96 HIS A CA 1
ATOM 725 C C . HIS A 1 96 ? -1.147 -7.176 -9.328 1 90.06 96 HIS A C 1
ATOM 727 O O . HIS A 1 96 ? -1.547 -7.922 -10.227 1 90.06 96 HIS A O 1
ATOM 733 N N . MET A 1 97 ? -1.8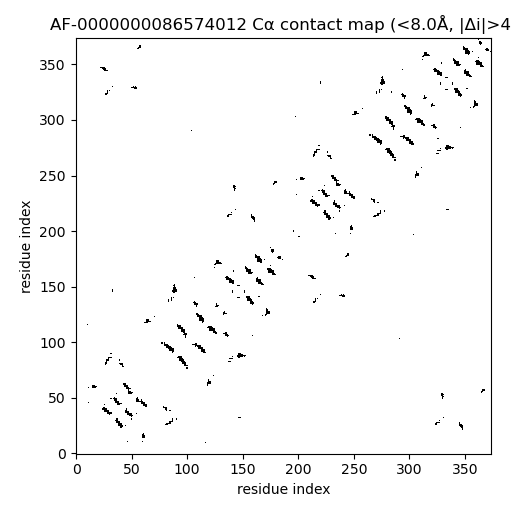12 -6.105 -8.781 1 88.25 97 MET A N 1
ATOM 734 C CA . MET A 1 97 ? -3.016 -5.695 -9.492 1 88.25 97 MET A CA 1
ATOM 735 C C . MET A 1 97 ? -2.66 -4.949 -10.773 1 88.25 97 MET A C 1
ATOM 737 O O . MET A 1 97 ? -1.722 -4.152 -10.797 1 88.25 97 MET A O 1
ATOM 741 N N . TYR A 1 98 ? -3.328 -5.285 -11.812 1 76.69 98 TYR A N 1
ATOM 742 C CA . TYR A 1 98 ? -3.027 -4.605 -13.062 1 76.69 98 TYR A CA 1
ATOM 743 C C . TYR A 1 98 ? -4.258 -3.887 -13.602 1 76.69 98 TYR A C 1
ATOM 745 O O . TYR A 1 98 ? -5.391 -4.254 -13.281 1 76.69 98 TYR A O 1
ATOM 753 N N . SER A 1 99 ? -3.984 -2.691 -14.141 1 65.25 99 SER A N 1
ATOM 754 C CA . SER A 1 99 ? -5.074 -1.998 -14.82 1 65.25 99 SER A CA 1
ATOM 755 C C . SER A 1 99 ? -5.027 -2.24 -16.328 1 65.25 99 SER A C 1
ATOM 757 O O . SER A 1 99 ? -3.947 -2.316 -16.922 1 65.25 99 SER A O 1
ATOM 759 N N . THR A 1 100 ? -6.102 -2.781 -16.906 1 55.78 100 THR A N 1
ATOM 760 C CA . THR A 1 100 ? -6.145 -2.879 -18.359 1 55.78 100 THR A CA 1
ATOM 761 C C . THR A 1 100 ? -6.199 -1.493 -19 1 55.78 100 THR A C 1
ATOM 763 O O . THR A 1 100 ? -6.746 -0.557 -18.406 1 55.78 100 THR A O 1
ATOM 766 N N . THR A 1 101 ? -5.176 -1.137 -19.75 1 51.59 101 THR A N 1
ATOM 767 C CA . THR A 1 101 ? -4.91 0.11 -20.453 1 51.59 101 THR A CA 1
ATOM 768 C C . THR A 1 101 ? -6.195 0.907 -20.656 1 51.59 101 THR A C 1
ATOM 770 O O . THR A 1 101 ? -6.168 2.139 -20.703 1 51.59 101 THR A O 1
ATOM 773 N N . SER A 1 102 ? -7.207 0.231 -21.016 1 47.16 102 SER A N 1
ATOM 774 C CA . SER A 1 102 ? -8.328 1.072 -21.422 1 47.16 102 SER A CA 1
ATOM 775 C C . SER A 1 102 ? -8.938 1.793 -20.219 1 47.16 102 SER A C 1
ATOM 777 O O . SER A 1 102 ? -9.75 2.705 -20.391 1 47.16 102 SER A O 1
ATOM 779 N N . GLU A 1 103 ? -8.703 1.274 -19.094 1 46 103 GLU A N 1
ATOM 780 C CA . GLU A 1 103 ? -9.617 1.778 -18.078 1 46 103 GLU A CA 1
ATOM 781 C C . GLU A 1 103 ? -8.93 2.812 -17.188 1 46 103 GLU A C 1
ATOM 783 O O . GLU A 1 103 ? -7.836 2.572 -16.672 1 46 103 GLU A O 1
ATOM 788 N N . VAL A 1 104 ? -9.125 3.99 -17.516 1 48.38 104 VAL A N 1
ATOM 789 C CA . VAL A 1 104 ? -8.922 5.188 -16.703 1 48.38 104 VAL A CA 1
ATOM 790 C C . VAL A 1 104 ? -9.234 4.891 -15.242 1 48.38 104 VAL A C 1
ATOM 792 O O . VAL A 1 104 ? -9.062 5.75 -14.375 1 48.38 104 VAL A O 1
ATOM 795 N N . SER A 1 105 ? -9.68 3.576 -15.023 1 57.5 105 SER A N 1
ATOM 796 C CA . SER A 1 105 ? -10.242 3.375 -13.695 1 57.5 105 SER A CA 1
ATOM 797 C C . SER A 1 105 ? -9.18 2.934 -12.703 1 57.5 105 SER A C 1
ATOM 799 O O . SER A 1 105 ? -8.227 2.244 -13.07 1 57.5 105 SER A O 1
ATOM 801 N N . SER A 1 106 ? -9.141 3.525 -11.586 1 71.44 106 SER A N 1
ATOM 802 C CA . SER A 1 106 ? -8.359 3.156 -10.406 1 71.44 106 SER A CA 1
ATOM 803 C C . SER A 1 106 ? -8.664 1.727 -9.969 1 71.44 106 SER A C 1
ATOM 805 O O . SER A 1 106 ? -8.008 1.195 -9.07 1 71.44 106 SER A O 1
ATOM 807 N N . HIS A 1 107 ? -9.516 1.033 -10.773 1 83.06 107 HIS A N 1
ATOM 808 C CA . HIS A 1 107 ? -9.914 -0.318 -10.398 1 83.06 107 HIS A CA 1
ATOM 809 C C . HIS A 1 107 ? -9.289 -1.355 -11.32 1 83.06 107 HIS A C 1
ATOM 811 O O . HIS A 1 107 ? -9 -1.063 -12.484 1 83.06 107 HIS A O 1
ATOM 817 N N . SER A 1 108 ? -9.117 -2.445 -10.781 1 89.12 108 SER A N 1
ATOM 818 C CA . SER A 1 108 ? -8.562 -3.568 -11.531 1 89.12 108 SER A CA 1
ATOM 819 C C . SER A 1 108 ? -9.547 -4.73 -11.594 1 89.12 108 SER A C 1
ATOM 821 O O . SER A 1 108 ? -10.258 -5.004 -10.625 1 89.12 108 SER A O 1
ATOM 823 N N . THR A 1 109 ? -9.516 -5.477 -12.695 1 87.5 109 THR A N 1
ATOM 824 C CA . THR A 1 109 ? -10.391 -6.637 -12.859 1 87.5 109 THR A CA 1
ATOM 825 C C . THR A 1 109 ? -9.672 -7.914 -12.414 1 87.5 109 THR A C 1
ATOM 827 O O . THR A 1 109 ? -10.297 -8.961 -12.266 1 87.5 109 THR A O 1
ATOM 830 N N . GLY A 1 110 ? -8.383 -7.793 -12.172 1 87.38 110 GLY A N 1
ATOM 831 C CA . GLY A 1 110 ? -7.652 -8.992 -11.789 1 87.38 110 GLY A CA 1
ATOM 832 C C . GLY A 1 110 ? -6.246 -8.703 -11.305 1 87.38 110 GLY A C 1
ATOM 833 O O . GLY A 1 110 ? -5.883 -7.539 -11.094 1 87.38 110 GLY A O 1
ATOM 834 N N . LEU A 1 111 ? -5.504 -9.836 -11.086 1 89.25 111 LEU A N 1
ATOM 835 C CA . LEU A 1 111 ? -4.121 -9.68 -10.648 1 89.25 111 LEU A CA 1
ATOM 836 C C . LEU A 1 111 ? -3.256 -10.82 -11.164 1 89.25 111 LEU A C 1
ATOM 838 O O . LEU A 1 111 ? -3.775 -11.844 -11.617 1 89.25 111 LEU A O 1
ATOM 842 N N . HIS A 1 112 ? -1.999 -10.531 -11.164 1 88.25 112 HIS A N 1
ATOM 843 C CA . HIS A 1 112 ? -0.96 -11.523 -11.422 1 88.25 112 HIS A CA 1
ATOM 844 C C . HIS A 1 112 ? -0.238 -11.906 -10.133 1 88.25 112 HIS A C 1
ATOM 846 O O . HIS A 1 112 ? 0.031 -11.055 -9.289 1 88.25 112 HIS A O 1
ATOM 852 N N . GLN A 1 113 ? -0.008 -13.211 -10.086 1 89.81 113 GLN A N 1
ATOM 853 C CA . GLN A 1 113 ? 0.932 -13.648 -9.055 1 89.81 113 GLN A CA 1
ATOM 854 C C . GLN A 1 113 ? 2.328 -13.852 -9.641 1 89.81 113 GLN A C 1
ATOM 856 O O . GLN A 1 113 ? 2.514 -14.656 -10.547 1 89.81 113 GLN A O 1
ATOM 861 N N . LEU A 1 114 ? 3.207 -13.164 -9.094 1 90.19 114 LEU A N 1
ATOM 862 C CA . LEU A 1 114 ? 4.617 -13.312 -9.445 1 90.19 114 LEU A CA 1
ATOM 863 C C . LEU A 1 114 ? 5.348 -14.164 -8.406 1 9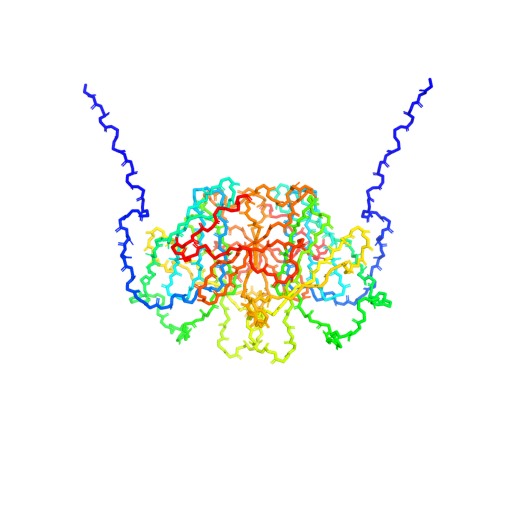0.19 114 LEU A C 1
ATOM 865 O O . LEU A 1 114 ? 5.16 -13.984 -7.203 1 90.19 114 LEU A O 1
ATOM 869 N N . ASP A 1 115 ? 6.059 -15.141 -8.891 1 91.44 115 ASP A N 1
ATOM 870 C CA . ASP A 1 115 ? 7.062 -15.805 -8.062 1 91.44 115 ASP A CA 1
ATOM 871 C C . ASP A 1 115 ? 8.438 -15.156 -8.242 1 91.44 115 ASP A C 1
ATOM 873 O O . ASP A 1 115 ? 9.031 -15.25 -9.32 1 91.44 115 ASP A O 1
ATOM 877 N N . ILE A 1 116 ? 8.852 -14.469 -7.309 1 91.62 116 ILE A N 1
ATOM 878 C CA . ILE A 1 116 ? 10.062 -13.664 -7.379 1 91.62 116 ILE A CA 1
ATOM 879 C C . ILE A 1 116 ? 11.281 -14.57 -7.547 1 91.62 116 ILE A C 1
ATOM 881 O O . ILE A 1 116 ? 12.195 -14.25 -8.305 1 91.62 116 ILE A O 1
ATOM 885 N N . GLU A 1 117 ? 11.328 -15.672 -6.969 1 89.38 117 GLU A N 1
ATOM 886 C CA . GLU A 1 117 ? 12.438 -16.609 -7.082 1 89.38 117 GLU A CA 1
ATOM 887 C C . GLU A 1 117 ? 12.492 -17.234 -8.477 1 89.38 117 GLU A C 1
ATOM 889 O O . GLU A 1 117 ? 13.578 -17.391 -9.039 1 89.38 117 GLU A O 1
ATOM 894 N N . MET A 1 118 ? 11.336 -17.531 -8.969 1 88.88 118 MET A N 1
ATOM 895 C CA . MET A 1 118 ? 11.266 -18.141 -10.297 1 88.88 118 MET A CA 1
ATOM 896 C C . MET A 1 118 ? 11.305 -17.062 -11.375 1 88.88 118 MET A C 1
ATOM 898 O O . MET A 1 118 ? 11.484 -17.375 -12.562 1 88.88 118 MET A O 1
ATOM 902 N N . ARG A 1 119 ? 11.133 -15.844 -11.039 1 87.62 119 ARG A N 1
ATOM 903 C CA . ARG A 1 119 ? 11.219 -14.68 -11.914 1 87.62 119 ARG A CA 1
ATOM 904 C C . ARG A 1 119 ? 10.188 -14.758 -13.031 1 87.62 119 ARG A C 1
ATOM 906 O O . ARG A 1 119 ? 10.508 -14.523 -14.203 1 87.62 119 ARG A O 1
ATOM 913 N N . ARG A 1 120 ? 8.992 -15.039 -12.648 1 87.5 120 ARG A N 1
ATOM 914 C CA . ARG A 1 120 ? 7.941 -15.094 -13.656 1 87.5 120 ARG A CA 1
ATOM 915 C C . ARG A 1 120 ? 6.562 -15.016 -13.016 1 87.5 120 ARG A C 1
ATOM 917 O O . ARG A 1 120 ? 6.418 -15.234 -11.812 1 87.5 120 ARG A O 1
ATOM 924 N N . ILE A 1 121 ? 5.586 -14.719 -13.867 1 86.69 121 ILE A N 1
ATOM 925 C CA . ILE A 1 121 ? 4.184 -14.805 -13.469 1 86.69 121 ILE A CA 1
ATOM 926 C C . ILE A 1 121 ? 3.754 -16.266 -13.398 1 86.69 121 ILE A C 1
ATOM 928 O O . ILE A 1 121 ? 3.914 -17.016 -14.367 1 86.69 121 ILE A O 1
ATOM 932 N N . VAL A 1 122 ? 3.195 -16.688 -12.266 1 88.81 122 VAL A N 1
ATOM 933 C CA . VAL A 1 122 ? 2.871 -18.094 -12.078 1 88.81 122 VAL A CA 1
ATOM 934 C C . VAL A 1 122 ? 1.355 -18.281 -12.016 1 88.81 122 VAL A C 1
ATOM 936 O O . VAL A 1 122 ? 0.851 -19.391 -12.109 1 88.81 122 VAL A O 1
ATOM 939 N N . LEU A 1 123 ? 0.629 -17.156 -11.844 1 85.06 123 LEU A N 1
ATOM 940 C CA . LEU A 1 123 ? -0.825 -17.234 -11.75 1 85.06 123 LEU A CA 1
ATOM 941 C C . LEU A 1 123 ? -1.475 -15.953 -12.242 1 85.06 123 LEU A C 1
ATOM 943 O O . LEU A 1 123 ? -0.988 -14.859 -11.953 1 85.06 123 LEU A O 1
ATOM 947 N N . GLU A 1 124 ? -2.49 -16.094 -13.031 1 83.81 124 GLU A N 1
ATOM 948 C CA . GLU A 1 124 ? -3.393 -15 -13.375 1 83.81 124 GLU A CA 1
ATOM 949 C C . GLU A 1 124 ? -4.77 -15.195 -12.75 1 83.81 124 GLU A C 1
ATOM 951 O O . GLU A 1 124 ? -5.348 -16.281 -12.836 1 83.81 124 GLU A O 1
ATOM 956 N N . TRP A 1 125 ? -5.215 -14.133 -12.156 1 83.5 125 TRP A N 1
ATOM 957 C CA . TRP A 1 125 ? -6.461 -14.18 -11.398 1 83.5 125 TRP A CA 1
ATOM 958 C C . TRP A 1 125 ? -7.418 -13.078 -11.859 1 83.5 125 TRP A C 1
ATOM 960 O O . TRP A 1 125 ? -7 -11.945 -12.094 1 83.5 125 TRP A O 1
ATOM 970 N N . LYS A 1 126 ? -8.664 -13.523 -12.047 1 85.38 126 LYS A N 1
ATOM 971 C CA . LYS A 1 126 ? -9.711 -12.539 -12.305 1 85.38 126 LYS A CA 1
ATOM 972 C C . LYS A 1 126 ? -10.68 -12.453 -11.125 1 85.38 126 LYS A C 1
ATOM 974 O O . LYS A 1 126 ? -11.031 -13.477 -10.531 1 85.38 126 LYS A O 1
ATOM 979 N N . PHE A 1 127 ? -11.078 -11.203 -10.852 1 89.31 127 PHE A N 1
ATOM 980 C CA . PHE A 1 127 ? -12.086 -11.016 -9.812 1 89.31 127 PHE A CA 1
ATOM 981 C C . PHE A 1 127 ? -13.484 -11.281 -10.359 1 89.31 127 PHE A C 1
ATOM 983 O O . PHE A 1 127 ? -13.961 -10.547 -11.227 1 89.31 127 PHE A O 1
ATOM 990 N N . GLU A 1 128 ? -14.078 -12.32 -9.844 1 86.31 128 GLU A N 1
ATOM 991 C CA . GLU A 1 128 ? -15.43 -12.648 -10.289 1 86.31 128 GLU A CA 1
ATOM 992 C C . GLU A 1 128 ? -16.312 -13.039 -9.109 1 86.31 128 GLU A C 1
ATOM 994 O O . GLU A 1 128 ? -15.836 -13.578 -8.117 1 86.31 128 GLU A O 1
ATOM 999 N N . LYS A 1 129 ? -17.5 -12.633 -9.219 1 79.94 129 LYS A N 1
ATOM 1000 C CA . LYS A 1 129 ? -18.562 -13.102 -8.336 1 79.94 129 LYS A CA 1
ATOM 1001 C C . LYS A 1 129 ? -19.688 -13.75 -9.133 1 79.94 129 LYS A C 1
ATOM 1003 O O . LYS A 1 129 ? -20.375 -13.078 -9.898 1 79.94 129 LYS A O 1
ATOM 1008 N N . LYS A 1 130 ? -19.875 -15 -8.898 1 80.38 130 LYS A N 1
ATOM 1009 C CA . LYS A 1 130 ? -20.922 -15.766 -9.562 1 80.38 130 LYS A CA 1
ATOM 1010 C C . LYS A 1 130 ? -20.891 -15.555 -11.07 1 80.38 130 LYS A C 1
ATOM 1012 O O . LYS A 1 130 ? -21.922 -15.289 -11.695 1 80.38 130 LYS A O 1
ATOM 1017 N N . GLY A 1 131 ? -19.766 -15.484 -11.641 1 79.19 131 GLY A N 1
ATOM 1018 C CA . GLY A 1 131 ? -19.578 -15.445 -13.078 1 79.19 131 GLY A CA 1
ATOM 1019 C C . GLY A 1 131 ? -19.531 -14.039 -13.648 1 79.19 131 GLY A C 1
ATOM 1020 O O . GLY A 1 131 ? -19.375 -13.859 -14.852 1 79.19 131 GLY A O 1
ATOM 1021 N N . THR A 1 132 ? -19.797 -13.07 -12.789 1 85.62 132 THR A N 1
ATOM 1022 C CA . THR A 1 132 ? -19.75 -11.688 -13.234 1 85.62 132 THR A CA 1
ATOM 1023 C C . THR A 1 132 ? -18.438 -11.023 -12.797 1 85.62 132 THR A C 1
ATOM 1025 O O . THR A 1 132 ? -18.047 -11.133 -11.633 1 85.62 132 THR A O 1
ATOM 1028 N N . ASP A 1 133 ? -17.828 -10.281 -13.734 1 83.12 133 ASP A N 1
ATOM 1029 C CA . ASP A 1 133 ? -16.594 -9.562 -13.422 1 83.12 133 ASP A CA 1
ATOM 1030 C C . ASP A 1 133 ? -16.859 -8.43 -12.438 1 83.12 133 ASP A C 1
ATOM 1032 O O . ASP A 1 133 ? -17.828 -7.688 -12.586 1 83.12 133 ASP A O 1
ATOM 1036 N N . ILE A 1 134 ? -16.016 -8.414 -11.422 1 86.56 134 ILE A N 1
ATOM 1037 C CA . ILE A 1 134 ? -16.031 -7.246 -10.547 1 86.56 134 ILE A CA 1
ATOM 1038 C C . ILE A 1 134 ? -14.633 -6.625 -10.5 1 86.56 134 ILE A C 1
ATOM 1040 O O . ILE A 1 134 ? -13.664 -7.223 -10.977 1 86.56 134 ILE A O 1
ATOM 1044 N N . THR A 1 135 ? -14.609 -5.434 -10.023 1 88.88 135 THR A N 1
ATOM 1045 C CA . THR A 1 135 ? -13.328 -4.734 -9.992 1 88.88 135 THR A CA 1
ATOM 1046 C C . THR A 1 135 ? -12.93 -4.395 -8.562 1 88.88 135 THR A C 1
ATOM 1048 O O . THR A 1 135 ? -13.789 -4.262 -7.688 1 88.88 135 THR A O 1
ATOM 1051 N N . MET A 1 136 ? -11.672 -4.344 -8.359 1 91.5 136 MET A N 1
ATOM 1052 C CA . MET A 1 136 ? -11.109 -3.988 -7.059 1 91.5 136 MET A CA 1
ATOM 1053 C C . MET A 1 136 ? -10.25 -2.729 -7.16 1 91.5 136 MET A C 1
ATOM 1055 O O . MET A 1 136 ? -9.5 -2.562 -8.117 1 91.5 136 MET A O 1
ATOM 1059 N N . SER A 1 137 ? -10.367 -1.884 -6.184 1 90.12 137 SER A N 1
ATOM 1060 C CA . SER A 1 137 ? -9.547 -0.683 -6.125 1 90.12 137 SER A CA 1
ATOM 1061 C C . SER A 1 137 ? -8.25 -0.935 -5.352 1 90.12 137 SER A C 1
ATOM 1063 O O . SER A 1 137 ? -7.254 -0.247 -5.562 1 90.12 137 SER A O 1
ATOM 1065 N N . ASP A 1 138 ? -8.305 -1.861 -4.445 1 92.75 138 ASP A N 1
ATOM 1066 C CA . ASP A 1 138 ? -7.148 -2.148 -3.602 1 92.75 138 ASP A CA 1
ATOM 1067 C C . ASP A 1 138 ? -7.191 -3.582 -3.076 1 92.75 138 ASP A C 1
ATOM 1069 O O . ASP A 1 138 ? -8.266 -4.188 -3.002 1 92.75 138 ASP A O 1
ATOM 1073 N N . ILE A 1 139 ? -6.008 -4.102 -2.691 1 94.94 139 ILE A N 1
ATOM 1074 C CA . ILE A 1 139 ? -5.902 -5.398 -2.029 1 94.94 139 ILE A CA 1
ATOM 1075 C C . ILE A 1 139 ? -4.934 -5.297 -0.852 1 94.94 139 ILE A C 1
ATOM 1077 O O . ILE A 1 139 ? -4.07 -4.418 -0.825 1 94.94 139 ILE A O 1
ATOM 1081 N N . THR A 1 140 ? -5.027 -6.199 0.12 1 96.06 140 THR A N 1
ATOM 1082 C CA . THR A 1 140 ? -4.117 -6.293 1.259 1 96.06 140 THR A CA 1
ATOM 1083 C C . THR A 1 140 ? -4.105 -7.707 1.827 1 96.06 140 THR A C 1
ATOM 1085 O O . THR A 1 140 ? -4.941 -8.539 1.461 1 96.06 140 THR A O 1
ATOM 1088 N N . ASN A 1 141 ? -3.154 -7.969 2.598 1 96.25 141 ASN A N 1
ATOM 1089 C CA . ASN A 1 141 ? -3.09 -9.258 3.277 1 96.25 141 ASN A CA 1
ATOM 1090 C C . ASN A 1 141 ? -4.27 -9.453 4.227 1 96.25 141 ASN A C 1
ATOM 1092 O O . ASN A 1 141 ? -4.832 -8.477 4.73 1 96.25 141 ASN A O 1
ATOM 1096 N N . ASN A 1 142 ? -4.59 -10.664 4.527 1 93 142 ASN A N 1
ATOM 1097 C CA . ASN A 1 142 ? -5.73 -11.008 5.371 1 93 142 ASN A CA 1
ATOM 1098 C C . ASN A 1 142 ? -5.488 -10.625 6.824 1 93 142 ASN A C 1
ATOM 1100 O O . ASN A 1 142 ? -6.41 -10.203 7.523 1 93 142 ASN A O 1
ATOM 1104 N N . SER A 1 143 ? -4.262 -10.844 7.254 1 91.94 143 SER A N 1
ATOM 1105 C CA . SER A 1 143 ? -3.873 -10.555 8.633 1 91.94 143 SER A CA 1
ATOM 1106 C C . SER A 1 143 ? -2.447 -10.023 8.711 1 91.94 143 SER A C 1
ATOM 1108 O O . SER A 1 143 ? -1.704 -10.086 7.727 1 91.94 143 SER A O 1
ATOM 1110 N N . LYS A 1 144 ? -2.035 -9.508 9.805 1 87.12 144 LYS A N 1
ATOM 1111 C CA . LYS A 1 144 ? -0.714 -8.93 10.023 1 87.12 144 LYS A CA 1
ATOM 1112 C C . LYS A 1 144 ? 0.387 -9.953 9.758 1 87.12 144 LYS A C 1
ATOM 1114 O O . LYS A 1 144 ? 1.465 -9.602 9.273 1 87.12 144 LYS A O 1
ATOM 1119 N N . GLY A 1 145 ? 0.161 -11.164 10.047 1 91.88 145 GLY A N 1
ATOM 1120 C CA . GLY A 1 145 ? 1.182 -12.188 9.883 1 91.88 145 GLY A CA 1
ATOM 1121 C C . GLY A 1 145 ? 1.132 -12.867 8.523 1 91.88 145 GLY A C 1
ATOM 1122 O O . GLY A 1 145 ? 2.014 -13.656 8.188 1 91.88 145 GLY A O 1
ATOM 1123 N N . SER A 1 146 ? 0.187 -12.539 7.691 1 95.44 146 SER A N 1
ATOM 1124 C CA . SER A 1 146 ? -0.064 -13.273 6.457 1 95.44 146 SER A CA 1
ATOM 1125 C C . SER A 1 146 ? 1.105 -13.141 5.488 1 95.44 146 SER A C 1
ATOM 1127 O O . SER A 1 146 ? 1.406 -14.078 4.738 1 95.44 146 SER A O 1
ATOM 1129 N N . GLN A 1 147 ? 1.728 -12 5.496 1 96.44 147 GLN A N 1
ATOM 1130 C CA . GLN A 1 147 ? 2.82 -11.75 4.562 1 96.44 147 GLN A CA 1
ATOM 1131 C C . GLN A 1 147 ? 3.936 -12.773 4.73 1 96.44 147 GLN A C 1
ATOM 1133 O O . GLN A 1 147 ? 4.523 -13.227 3.744 1 96.44 147 GLN A O 1
ATOM 1138 N N . LEU A 1 148 ? 4.188 -13.219 5.941 1 97.19 148 LEU A N 1
ATOM 1139 C CA . LEU A 1 148 ? 5.309 -14.102 6.23 1 97.19 148 LEU A CA 1
ATOM 1140 C C . LEU A 1 148 ? 4.848 -15.555 6.309 1 97.19 148 LEU A C 1
ATOM 1142 O O . LEU A 1 148 ? 5.664 -16.469 6.473 1 97.19 148 LEU A O 1
ATOM 1146 N N . 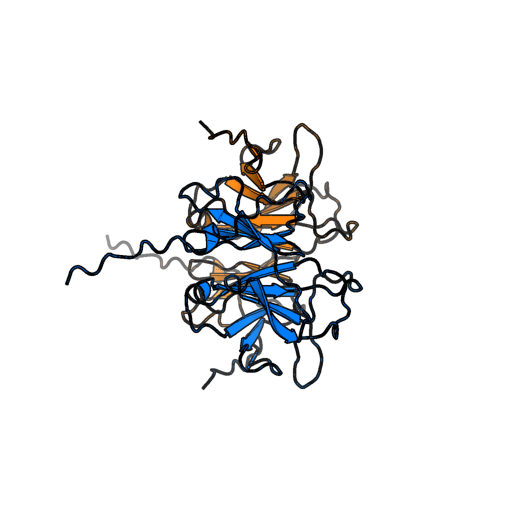ASP A 1 149 ? 3.557 -15.789 6.199 1 97.19 149 ASP A N 1
ATOM 1147 C CA . ASP A 1 149 ? 3.021 -17.156 6.211 1 97.19 149 ASP A CA 1
ATOM 1148 C C . ASP A 1 149 ? 3.27 -17.844 4.875 1 97.19 149 ASP A C 1
ATOM 1150 O O . ASP A 1 149 ? 2.67 -17.484 3.861 1 97.19 149 ASP A O 1
ATOM 1154 N N . PRO A 1 150 ? 4.082 -18.906 4.875 1 97.06 150 PRO A N 1
ATOM 1155 C CA . PRO A 1 150 ? 4.418 -19.562 3.607 1 97.06 150 PRO A CA 1
ATOM 1156 C C . PRO A 1 150 ? 3.215 -20.25 2.961 1 97.06 150 PRO A C 1
ATOM 1158 O O . PRO A 1 150 ? 3.238 -20.547 1.762 1 97.06 150 PRO A O 1
ATOM 1161 N N . SER A 1 151 ? 2.193 -20.375 3.705 1 95.81 151 SER A N 1
ATOM 1162 C CA . SER A 1 151 ? 1.029 -21.078 3.186 1 95.81 151 SER A CA 1
ATOM 1163 C C . SER A 1 151 ? -0.114 -20.125 2.883 1 95.81 151 SER A C 1
ATOM 1165 O O . SER A 1 151 ? -1.216 -20.547 2.531 1 95.81 151 SER A O 1
ATOM 1167 N N . ALA A 1 152 ? 0.08 -18.875 3.016 1 93.88 152 ALA A N 1
ATOM 1168 C CA . ALA A 1 152 ? -0.984 -17.891 2.842 1 93.88 152 ALA A CA 1
ATOM 1169 C C . ALA A 1 152 ? -1.587 -17.969 1.442 1 93.88 152 ALA A C 1
ATOM 1171 O O . ALA A 1 152 ? -0.859 -18.016 0.447 1 93.88 152 ALA A O 1
ATOM 1172 N N . SER A 1 153 ? -2.926 -18.016 1.438 1 92.81 153 SER A N 1
ATOM 1173 C CA . SER A 1 153 ? -3.619 -18.094 0.156 1 92.81 153 SER A CA 1
ATOM 1174 C C . SER A 1 153 ? -4.766 -17.078 0.094 1 92.81 153 SER A C 1
ATOM 1176 O O . SER A 1 153 ? -5.348 -16.859 -0.97 1 92.81 153 SER A O 1
ATOM 1178 N N . ILE A 1 154 ? -5.039 -16.469 1.29 1 93 154 ILE A N 1
ATOM 1179 C CA . ILE A 1 154 ? -6.188 -15.578 1.404 1 93 154 ILE A CA 1
ATOM 1180 C C . ILE A 1 154 ? -5.715 -14.125 1.392 1 93 154 ILE A C 1
ATOM 1182 O O . ILE A 1 154 ? -4.719 -13.789 2.029 1 93 154 ILE A O 1
ATOM 1186 N N . PHE A 1 155 ? -6.391 -13.297 0.671 1 94.25 155 PHE A N 1
ATOM 1187 C CA . PHE A 1 155 ? -6.164 -11.859 0.711 1 94.25 155 PHE A CA 1
ATOM 1188 C C . PHE A 1 155 ? -7.488 -11.102 0.659 1 94.25 155 PHE A C 1
ATOM 1190 O O . PHE A 1 155 ? -8.523 -11.68 0.323 1 94.25 155 PHE A O 1
ATOM 1197 N N . LEU A 1 156 ? -7.453 -9.844 1.047 1 94.25 156 LEU A N 1
ATOM 1198 C CA . LEU A 1 156 ? -8.641 -9 1.034 1 94.25 156 LEU A CA 1
ATOM 1199 C C . LEU A 1 156 ? -8.648 -8.086 -0.183 1 94.25 156 LEU A C 1
ATOM 1201 O O . LEU A 1 156 ? -7.59 -7.629 -0.627 1 94.25 156 LEU A O 1
ATOM 1205 N N . GLY A 1 157 ? -9.781 -7.84 -0.709 1 93.12 157 GLY A N 1
ATOM 1206 C CA . GLY A 1 157 ? -10.016 -6.867 -1.766 1 93.12 157 GLY A CA 1
ATOM 1207 C C . GLY A 1 157 ? -11.07 -5.836 -1.409 1 93.12 157 GLY A C 1
ATOM 1208 O O . GLY A 1 157 ? -11.977 -6.117 -0.624 1 93.12 157 GLY A O 1
ATOM 1209 N N . LEU A 1 158 ? -10.82 -4.695 -1.935 1 91.5 158 LEU A N 1
ATOM 1210 C CA . LEU A 1 158 ? -11.742 -3.586 -1.724 1 91.5 158 LEU A CA 1
ATOM 1211 C C . LEU A 1 158 ? -12.336 -3.115 -3.047 1 91.5 158 LEU A C 1
ATOM 1213 O O . LEU A 1 158 ? -11.617 -2.93 -4.027 1 91.5 158 LEU A O 1
ATOM 1217 N N . ASP A 1 159 ? -13.586 -3.074 -3.113 1 86.38 159 ASP A N 1
ATOM 1218 C CA . ASP A 1 159 ? -14.219 -2.328 -4.195 1 86.38 159 ASP A CA 1
ATOM 1219 C C . ASP A 1 159 ? -15.055 -1.172 -3.646 1 86.38 159 ASP A C 1
ATOM 1221 O O . ASP A 1 159 ? -14.898 -0.78 -2.488 1 86.38 159 ASP A O 1
ATOM 1225 N N . ASP A 1 160 ? -15.883 -0.57 -4.508 1 75.56 160 ASP A N 1
ATOM 1226 C CA . ASP A 1 160 ? -16.578 0.642 -4.094 1 75.56 160 ASP A CA 1
ATOM 1227 C C . ASP A 1 160 ? -17.609 0.342 -3 1 75.56 160 ASP A C 1
ATOM 1229 O O . ASP A 1 160 ? -18.016 1.24 -2.26 1 75.56 160 ASP A O 1
ATOM 1233 N N . ASN A 1 161 ? -17.922 -0.998 -2.785 1 71.75 161 ASN A N 1
ATOM 1234 C CA . ASN A 1 161 ? -19.094 -1.295 -1.963 1 71.75 161 ASN A CA 1
ATOM 1235 C C . ASN A 1 161 ? -18.75 -2.254 -0.826 1 71.75 161 ASN A C 1
ATOM 1237 O O . ASN A 1 161 ? -19.484 -2.342 0.16 1 71.75 161 ASN A O 1
ATOM 1241 N N . ARG A 1 162 ? -17.75 -2.957 -0.951 1 79.31 162 ARG A N 1
ATOM 1242 C CA . ARG A 1 162 ? -17.547 -4.047 0.001 1 79.31 162 ARG A CA 1
ATOM 1243 C C . ARG A 1 162 ? -16.078 -4.398 0.146 1 79.31 162 ARG A C 1
ATOM 1245 O O . ARG A 1 162 ? -15.258 -4.016 -0.692 1 79.31 162 ARG A O 1
ATOM 1252 N N . ILE A 1 163 ? -15.844 -5.07 1.283 1 88.06 163 ILE A N 1
ATOM 1253 C CA . ILE A 1 163 ? -14.594 -5.805 1.484 1 88.06 163 ILE A CA 1
ATOM 1254 C C . ILE A 1 163 ? -14.805 -7.277 1.143 1 88.06 163 ILE A C 1
ATOM 1256 O O . ILE A 1 163 ? -15.75 -7.902 1.62 1 88.06 163 ILE A O 1
ATOM 1260 N N . CYS A 1 164 ? -13.969 -7.793 0.3 1 88.75 164 CYS A N 1
ATOM 1261 C CA . CYS A 1 164 ? -14.047 -9.188 -0.121 1 88.75 164 CYS A CA 1
ATOM 1262 C C . CYS A 1 164 ? -12.844 -9.977 0.383 1 88.75 164 CYS A C 1
ATOM 1264 O O . CYS A 1 164 ? -11.727 -9.461 0.414 1 88.75 164 CYS A O 1
ATOM 1266 N N . ARG A 1 165 ? -13.172 -11.172 0.751 1 91.38 165 ARG A N 1
ATOM 1267 C CA . ARG A 1 165 ? -12.094 -12.133 0.988 1 91.38 165 ARG A CA 1
ATOM 1268 C C . ARG A 1 165 ? -11.945 -13.094 -0.19 1 91.38 165 ARG A C 1
ATOM 1270 O O . ARG A 1 165 ? -12.93 -13.672 -0.65 1 91.38 165 ARG A O 1
ATOM 1277 N N . TRP A 1 166 ? -10.695 -13.195 -0.641 1 92 166 TRP A N 1
ATOM 1278 C CA . TRP A 1 166 ? -10.367 -14.047 -1.779 1 92 166 TRP A CA 1
ATOM 1279 C C . TRP A 1 166 ? -9.414 -15.164 -1.366 1 92 166 TRP A C 1
ATOM 1281 O O . TRP A 1 166 ? -8.477 -14.938 -0.593 1 92 166 TRP A O 1
ATOM 1291 N N . ASP A 1 167 ? -9.688 -16.375 -1.85 1 90.81 167 ASP A N 1
ATOM 1292 C CA . ASP A 1 167 ? -8.758 -17.484 -1.732 1 90.81 167 ASP A CA 1
ATOM 1293 C C . ASP A 1 167 ? -8.156 -17.844 -3.092 1 90.81 167 ASP A C 1
ATOM 1295 O O . ASP A 1 167 ? -8.875 -18.281 -3.996 1 90.81 167 ASP A O 1
ATOM 1299 N N . LYS A 1 168 ? -6.887 -17.703 -3.25 1 86.44 168 LYS A N 1
ATOM 1300 C CA . LYS A 1 168 ? -6.195 -17.938 -4.516 1 86.44 168 LYS A CA 1
ATOM 1301 C C . LYS A 1 168 ? -6.355 -19.375 -4.969 1 86.44 168 LYS A C 1
ATOM 1303 O O . LYS A 1 168 ? -6.129 -19.703 -6.137 1 86.44 168 LYS A O 1
ATOM 1308 N N . ARG A 1 169 ? -6.703 -20.203 -4.043 1 83.88 169 ARG A N 1
ATOM 1309 C CA . ARG A 1 169 ? -6.906 -21.609 -4.387 1 83.88 169 ARG A CA 1
ATOM 1310 C C . ARG A 1 169 ? -8.266 -21.828 -5.039 1 83.88 169 ARG A C 1
ATOM 1312 O O . ARG A 1 169 ? -8.508 -22.844 -5.676 1 83.88 169 ARG A O 1
ATOM 1319 N N . ASP A 1 170 ? -9.164 -20.828 -4.816 1 78.69 170 ASP A N 1
ATOM 1320 C CA . ASP A 1 170 ? -10.492 -20.828 -5.418 1 78.69 170 ASP A CA 1
ATOM 1321 C C . ASP A 1 170 ? -10.625 -19.734 -6.469 1 78.69 170 ASP A C 1
ATOM 1323 O O . ASP A 1 170 ? -11.195 -18.672 -6.203 1 78.69 170 ASP A O 1
ATOM 1327 N N . ARG A 1 171 ? -10.227 -19.922 -7.711 1 67.81 171 ARG A N 1
ATOM 1328 C CA . ARG A 1 171 ? -9.961 -18.922 -8.734 1 67.81 171 ARG A CA 1
ATOM 1329 C C . ARG A 1 171 ? -11.25 -18.266 -9.203 1 67.81 171 ARG A C 1
ATOM 1331 O O . ARG A 1 171 ? -11.219 -17.219 -9.859 1 67.81 171 ARG A O 1
ATOM 1338 N N . LYS A 1 172 ? -12.422 -18.797 -8.875 1 66.19 172 LYS A N 1
ATOM 1339 C CA . LYS A 1 172 ? -13.625 -18.266 -9.508 1 66.19 172 LYS A CA 1
ATOM 1340 C C . LYS A 1 172 ? -14.508 -17.531 -8.492 1 66.19 172 LYS A C 1
ATOM 1342 O O . LYS A 1 172 ? -15.391 -16.766 -8.875 1 66.19 172 LYS A O 1
ATOM 1347 N N . ASP A 1 173 ? -14.203 -17.625 -7.215 1 66.88 173 ASP A N 1
ATOM 1348 C CA . ASP A 1 173 ? -15.25 -17.109 -6.336 1 66.88 173 ASP A CA 1
ATOM 1349 C C . ASP A 1 173 ? -14.648 -16.344 -5.152 1 66.88 173 ASP A C 1
ATOM 1351 O O . ASP A 1 173 ? -13.617 -16.75 -4.613 1 66.88 173 ASP A O 1
ATOM 1355 N N . MET A 1 174 ? -15.352 -15.211 -4.953 1 71.25 174 MET A N 1
ATOM 1356 C CA . MET A 1 174 ? -15.18 -14.57 -3.652 1 71.25 174 MET A CA 1
ATOM 1357 C C . MET A 1 174 ? -15.578 -15.516 -2.523 1 71.25 174 MET A C 1
ATOM 1359 O O . MET A 1 174 ? -16.609 -16.188 -2.605 1 71.25 174 MET A O 1
ATOM 1363 N N . ILE A 1 175 ? -14.734 -15.531 -1.583 1 71.19 175 ILE A N 1
ATOM 1364 C CA . ILE A 1 175 ? -15.047 -16.516 -0.546 1 71.19 175 ILE A CA 1
ATOM 1365 C C . ILE A 1 175 ? -15.914 -15.867 0.53 1 71.19 175 ILE A C 1
ATOM 1367 O O . ILE A 1 175 ? -16.719 -16.531 1.176 1 71.19 175 ILE A O 1
ATOM 1371 N N . GLN A 1 176 ? -15.781 -14.492 0.725 1 74.88 176 GLN A N 1
ATOM 1372 C CA . GLN A 1 176 ? -16.578 -13.828 1.746 1 74.88 176 GLN A CA 1
ATOM 1373 C C . GLN A 1 176 ? -16.719 -12.336 1.453 1 74.88 176 GLN A C 1
ATOM 1375 O O . GLN A 1 176 ? -15.781 -11.695 0.981 1 74.88 176 GLN A O 1
ATOM 1380 N N . ASN A 1 177 ? -18 -11.875 1.757 1 74.5 177 ASN A N 1
ATOM 1381 C CA . ASN A 1 177 ? -18.281 -10.453 1.852 1 74.5 177 ASN A CA 1
ATOM 1382 C C . ASN A 1 177 ? -18.281 -9.977 3.301 1 74.5 177 ASN A C 1
ATOM 1384 O O . ASN A 1 177 ? -19.125 -10.383 4.098 1 74.5 177 ASN A O 1
ATOM 1388 N N . LEU A 1 178 ? -17.375 -9.234 3.711 1 74.31 178 LEU A N 1
ATOM 1389 C CA . LEU A 1 178 ? -17.172 -8.875 5.109 1 74.31 178 LEU A CA 1
ATOM 1390 C C . LEU A 1 178 ? -18.047 -7.688 5.5 1 74.31 178 LEU A C 1
ATOM 1392 O O . LEU A 1 178 ? -18.203 -7.387 6.684 1 74.31 178 LEU A O 1
ATOM 1396 N N . THR A 1 179 ? -18.516 -6.93 4.66 1 66.69 179 THR A N 1
ATOM 1397 C CA . THR A 1 179 ? -19.359 -5.797 5.027 1 66.69 179 THR A CA 1
ATOM 1398 C C . THR A 1 179 ? -20.828 -6.207 5.09 1 66.69 179 THR A C 1
ATOM 1400 O O . THR A 1 179 ? -21.656 -5.469 5.621 1 66.69 179 THR A O 1
ATOM 1403 N N . SER A 1 180 ? -21.125 -7.371 4.395 1 58.03 180 SER A N 1
ATOM 1404 C CA . SER A 1 180 ? -22.516 -7.812 4.48 1 58.03 180 SER A CA 1
ATOM 1405 C C . SER A 1 180 ? -22.781 -8.508 5.809 1 58.03 180 SER A C 1
ATOM 1407 O O . SER A 1 180 ? -21.891 -9.102 6.402 1 58.03 180 SER A O 1
ATOM 1409 N N . GLU A 1 181 ? -23.734 -8.133 6.555 1 49.41 181 GLU A N 1
ATOM 1410 C CA . GLU A 1 181 ? -24.219 -8.789 7.766 1 49.41 181 GLU A CA 1
ATOM 1411 C C . GLU A 1 181 ? -23.984 -10.297 7.703 1 49.41 181 GLU A C 1
ATOM 1413 O O . GLU A 1 181 ? -23.781 -10.945 8.734 1 49.41 181 GLU A O 1
ATOM 1418 N N . SER A 1 182 ? -23.922 -10.906 6.602 1 42 182 SER A N 1
ATOM 1419 C CA . SER A 1 182 ? -23.828 -12.359 6.586 1 42 182 SER A CA 1
ATOM 1420 C C . SER A 1 182 ? -22.375 -12.828 6.594 1 42 182 SER A C 1
ATOM 1422 O O . SER A 1 182 ? -21.797 -13.055 5.535 1 42 182 SER A O 1
ATOM 1424 N N . THR A 1 183 ? -21.547 -12.336 7.371 1 42.66 183 THR A N 1
ATOM 1425 C CA . THR A 1 183 ? -20.125 -12.664 7.41 1 42.66 183 THR A CA 1
ATOM 1426 C C . THR A 1 183 ? -19.922 -14.172 7.477 1 42.66 183 THR A C 1
ATOM 1428 O O . THR A 1 183 ? -20.328 -14.82 8.445 1 42.66 183 THR A O 1
ATOM 1431 N N . PHE A 1 184 ? -19.891 -14.922 6.516 1 36.62 184 PHE A N 1
ATOM 1432 C CA . PHE A 1 184 ? -19.625 -16.359 6.48 1 36.62 184 PHE A CA 1
ATOM 1433 C C . PHE A 1 184 ? -18.25 -16.672 7.055 1 36.62 184 PHE A C 1
ATOM 1435 O O . PHE A 1 184 ? -17.281 -15.969 6.762 1 36.62 184 PHE A O 1
ATOM 1442 N N . VAL A 1 185 ? -18.172 -17.109 8.305 1 32.81 185 VAL A N 1
ATOM 1443 C CA . VAL A 1 185 ? -17.062 -17.812 8.922 1 32.81 185 VAL A CA 1
ATOM 1444 C C . VAL A 1 185 ? -16.656 -19 8.047 1 32.81 185 VAL A C 1
ATOM 1446 O O . VAL A 1 185 ? -17.5 -19.828 7.688 1 32.81 185 VAL A O 1
ATOM 1449 N N . LEU A 1 186 ? -15.617 -18.844 7.219 1 29.7 186 LEU A N 1
ATOM 1450 C CA . LEU A 1 186 ? -15.109 -20.062 6.59 1 29.7 186 LEU A CA 1
ATOM 1451 C C . LEU A 1 186 ? -15.109 -21.219 7.574 1 29.7 186 LEU A C 1
ATOM 1453 O O . LEU A 1 186 ? -14.562 -21.109 8.672 1 29.7 186 LEU A O 1
ATOM 1457 N N . ASN A 1 187 ? -16.266 -21.938 7.547 1 27.92 187 ASN A N 1
ATOM 1458 C CA . ASN A 1 187 ? -16.203 -23.25 8.195 1 27.92 187 ASN A CA 1
ATOM 1459 C C . ASN A 1 187 ? -15.078 -24.109 7.641 1 27.92 187 ASN A C 1
ATOM 1461 O O . ASN A 1 187 ? -14.828 -24.109 6.43 1 27.92 187 ASN A O 1
ATOM 1465 N N . MET B 1 1 ? -7.332 7.062 48.781 1 24.89 1 MET B N 1
ATOM 1466 C CA . MET B 1 1 ? -8.047 7.758 47.719 1 24.89 1 MET B CA 1
ATOM 1467 C C . MET B 1 1 ? -7.977 6.98 46.406 1 24.89 1 MET B C 1
ATOM 1469 O O . MET B 1 1 ? -6.887 6.695 45.906 1 24.89 1 MET B O 1
ATOM 1473 N N . THR B 1 2 ? -8.961 6.094 46.094 1 25.27 2 THR B N 1
ATOM 1474 C CA . THR B 1 2 ? -9 5.008 45.125 1 25.27 2 THR B CA 1
ATOM 1475 C C . THR B 1 2 ? -9.094 5.562 43.688 1 25.27 2 THR B C 1
ATOM 1477 O O . THR B 1 2 ? -10.023 6.305 43.375 1 25.27 2 THR B O 1
ATOM 1480 N N . LEU B 1 3 ? -8.031 5.805 43 1 25.11 3 LEU B N 1
ATOM 1481 C CA . LEU B 1 3 ? -7.957 6.34 41.625 1 25.11 3 LEU B CA 1
ATOM 1482 C C . LEU B 1 3 ? -8.773 5.492 40.656 1 25.11 3 LEU B C 1
ATOM 1484 O O . LEU B 1 3 ? -8.5 4.305 40.5 1 25.11 3 LEU B O 1
ATOM 1488 N N . THR B 1 4 ? -10.117 5.645 40.594 1 26.86 4 THR B N 1
ATOM 1489 C CA . THR B 1 4 ? -11.062 4.988 39.688 1 26.86 4 THR B CA 1
ATOM 1490 C C . THR B 1 4 ? -10.617 5.117 38.25 1 26.86 4 THR B C 1
ATOM 1492 O O . THR B 1 4 ? -10.305 6.215 37.781 1 26.86 4 THR B O 1
ATOM 1495 N N . GLY B 1 5 ? -9.961 4.195 37.719 1 25.83 5 GLY B N 1
ATOM 1496 C CA . GLY B 1 5 ? -9.289 3.967 36.438 1 25.83 5 GLY B CA 1
ATOM 1497 C C . GLY B 1 5 ? -10.18 4.223 35.25 1 25.83 5 GLY B C 1
ATOM 1498 O O . GLY B 1 5 ? -11.203 3.555 35.062 1 25.83 5 GLY B O 1
ATOM 1499 N N . THR B 1 6 ? -10.523 5.504 34.844 1 29.25 6 THR B N 1
ATOM 1500 C CA . THR B 1 6 ? -11.344 5.941 33.719 1 29.25 6 THR B CA 1
ATOM 1501 C C . THR B 1 6 ? -11.031 5.129 32.469 1 29.25 6 THR B C 1
ATOM 1503 O O . THR B 1 6 ? -9.859 4.965 32.094 1 29.25 6 THR B O 1
ATOM 1506 N N . ASN B 1 7 ? -11.758 4.129 32.25 1 27.77 7 ASN B N 1
ATOM 1507 C CA . ASN B 1 7 ? -11.789 3.264 31.078 1 27.77 7 ASN B CA 1
ATOM 1508 C C . ASN B 1 7 ? -11.672 4.066 29.797 1 27.77 7 ASN B C 1
ATOM 1510 O O . ASN B 1 7 ? -12.508 4.922 29.5 1 27.77 7 ASN B O 1
ATOM 1514 N N . PRO B 1 8 ? -10.523 4.434 29.406 1 29.19 8 PRO B N 1
ATOM 1515 C CA . PRO B 1 8 ? -10.398 5.246 28.188 1 29.19 8 PRO B CA 1
ATOM 1516 C C . PRO B 1 8 ? -11.367 4.824 27.094 1 29.19 8 PRO B C 1
ATOM 1518 O O . PRO B 1 8 ? -11.312 3.684 26.625 1 29.19 8 PRO B O 1
ATOM 1521 N N . THR B 1 9 ? -12.695 5.035 27.203 1 31.06 9 THR B N 1
ATOM 1522 C CA . THR B 1 9 ? -13.672 5 26.125 1 31.06 9 THR B CA 1
ATOM 1523 C C . THR B 1 9 ? -13.023 5.391 24.797 1 31.06 9 THR B C 1
ATOM 1525 O O . THR B 1 9 ? -12.469 6.484 24.656 1 31.06 9 THR B O 1
ATOM 1528 N N . SER B 1 10 ? -12.516 4.43 24.094 1 33.16 10 SER B N 1
ATOM 1529 C CA . SER B 1 10 ? -11.719 4.508 22.875 1 33.16 10 SER B CA 1
ATOM 1530 C C . SER B 1 10 ? -12.305 5.52 21.891 1 33.16 10 SER B C 1
ATOM 1532 O O . SER B 1 10 ? -13.5 5.816 21.953 1 33.16 10 SER B O 1
ATOM 1534 N N . PHE B 1 11 ? -11.531 6.496 21.562 1 33 11 PHE B N 1
ATOM 1535 C CA . PHE B 1 11 ? -11.789 7.578 20.625 1 33 11 PHE B CA 1
ATOM 1536 C C . PHE B 1 11 ? -12.797 7.152 19.562 1 33 11 PHE B C 1
ATOM 1538 O O . PHE B 1 11 ? -13.617 7.957 19.125 1 33 11 PHE B O 1
ATOM 1545 N N . LEU B 1 12 ? -12.68 5.938 19.125 1 39.5 12 LEU B N 1
ATOM 1546 C CA . LEU B 1 12 ? -13.555 5.523 18.031 1 39.5 12 LEU B CA 1
ATOM 1547 C C . LEU B 1 12 ? -15 5.434 18.5 1 39.5 12 LEU B C 1
ATOM 1549 O O . LEU B 1 12 ? -15.914 5.242 17.688 1 39.5 12 LEU B O 1
ATOM 1553 N N . GLN B 1 13 ? -15.234 5.242 19.766 1 33.31 13 GLN B N 1
ATOM 1554 C CA . GLN B 1 13 ? -16.609 5.055 20.219 1 33.31 13 GLN B CA 1
ATOM 1555 C C . GLN B 1 13 ? -17.469 6.27 19.891 1 33.31 13 GLN B C 1
ATOM 1557 O O . GLN B 1 13 ? -18.641 6.133 19.578 1 33.31 13 GLN B O 1
ATOM 1562 N N . ALA B 1 14 ? -16.938 7.352 20.266 1 33.22 14 ALA B N 1
ATOM 1563 C CA . ALA B 1 14 ? -17.812 8.516 20.297 1 33.22 14 ALA B CA 1
ATOM 1564 C C . ALA B 1 14 ? -18.359 8.836 18.906 1 33.22 14 ALA B C 1
ATOM 1566 O O . ALA B 1 14 ? -19.375 9.516 18.781 1 33.22 14 ALA B O 1
ATOM 1567 N N . PHE B 1 15 ? -17.594 8.562 18 1 34.88 15 PHE B N 1
ATOM 1568 C CA . PHE B 1 15 ? -17.984 9.195 16.734 1 34.88 15 PHE B CA 1
ATOM 1569 C C . PHE B 1 15 ? -18.703 8.203 15.828 1 34.88 15 PHE B C 1
ATOM 1571 O O . PHE B 1 15 ? -18.578 8.273 14.609 1 34.88 15 PHE B O 1
ATOM 1578 N N . LEU B 1 16 ? -19.328 7.242 16.578 1 36.66 16 LEU B N 1
ATOM 1579 C CA . LEU B 1 16 ? -20.094 6.289 15.773 1 36.66 16 LEU B CA 1
ATOM 1580 C C . LEU B 1 16 ? -21.328 6.953 15.164 1 36.66 16 LEU B C 1
ATOM 1582 O O . LEU B 1 16 ? -22.281 7.246 15.867 1 36.66 16 LEU B O 1
ATOM 1586 N N . THR B 1 17 ? -21.141 7.918 14.398 1 34.06 17 THR B N 1
ATOM 1587 C CA . THR B 1 17 ? -22.391 8.25 13.719 1 34.06 17 THR B CA 1
ATOM 1588 C C . THR B 1 17 ? -22.844 7.094 12.836 1 34.06 17 THR B C 1
ATOM 1590 O O . THR B 1 17 ? -22.047 6.508 12.109 1 34.06 17 THR B O 1
ATOM 1593 N N . PRO B 1 18 ? -23.906 6.434 13.273 1 35.91 18 PRO B N 1
ATOM 1594 C CA . PRO B 1 18 ? -24.5 5.492 12.328 1 35.91 18 PRO B CA 1
ATOM 1595 C C . PRO B 1 18 ? -24.641 6.074 10.922 1 35.91 18 PRO B C 1
ATOM 1597 O O . PRO B 1 18 ? -25.219 7.148 10.742 1 35.91 18 PRO B O 1
ATOM 1600 N N . SER B 1 19 ? -23.609 6.25 10.234 1 35.56 19 SER B N 1
ATOM 1601 C CA . SER B 1 19 ? -23.797 6.895 8.938 1 35.56 19 SER B CA 1
ATOM 1602 C C . SER B 1 19 ? -24.906 6.211 8.141 1 35.56 19 SER B C 1
ATOM 1604 O O . SER B 1 19 ? -25 4.98 8.125 1 35.56 19 SER B O 1
ATOM 1606 N N . ARG B 1 20 ? -26.016 6.863 7.906 1 32.88 20 ARG B N 1
ATOM 1607 C CA . ARG B 1 20 ? -27.016 6.59 6.871 1 32.88 20 ARG B CA 1
ATOM 1608 C C . ARG B 1 20 ? -26.359 5.957 5.645 1 32.88 20 ARG B C 1
ATOM 1610 O O . ARG B 1 20 ? -25.156 6.094 5.434 1 32.88 20 ARG B O 1
ATOM 1617 N N . SER B 1 21 ? -27.078 5.457 4.578 1 38.06 21 SER B N 1
ATOM 1618 C CA . SER B 1 21 ? -27.062 4.715 3.322 1 38.06 21 SER B CA 1
ATOM 1619 C C . SER B 1 21 ? -26 5.254 2.377 1 38.06 21 SER B C 1
ATOM 1621 O O . SER B 1 21 ? -26 4.934 1.186 1 38.06 21 SER B O 1
ATOM 1623 N N . THR B 1 22 ? -25.391 6.367 2.658 1 42.69 22 THR B N 1
ATOM 1624 C CA . THR B 1 22 ? -24.578 6.879 1.573 1 42.69 22 THR B CA 1
ATOM 1625 C C . THR B 1 22 ? -23.391 5.953 1.312 1 42.69 22 THR B C 1
ATOM 1627 O O . THR B 1 22 ? -22.75 5.473 2.252 1 42.69 22 THR B O 1
ATOM 1630 N N . ARG B 1 23 ? -23.594 5.254 0.247 1 48.94 23 ARG B N 1
ATOM 1631 C CA . ARG B 1 23 ? -22.594 4.355 -0.302 1 48.94 23 ARG B CA 1
ATOM 1632 C C . ARG B 1 23 ? -21.188 4.949 -0.151 1 48.94 23 ARG B C 1
ATOM 1634 O O . ARG B 1 23 ? -20.922 6.047 -0.647 1 48.94 23 ARG B O 1
ATOM 1641 N N . ARG B 1 24 ? -20.391 4.617 0.997 1 60.03 24 ARG B N 1
ATOM 1642 C CA . ARG B 1 24 ? -19.016 5.039 1.23 1 60.03 24 ARG B CA 1
ATOM 1643 C C . ARG B 1 24 ? -18.078 4.426 0.204 1 60.03 24 ARG B C 1
ATOM 1645 O O . ARG B 1 24 ? -18.094 3.213 -0.025 1 60.03 24 ARG B O 1
ATOM 1652 N N . ARG B 1 25 ? -17.656 5.324 -0.741 1 75.25 25 ARG B N 1
ATOM 1653 C CA . ARG B 1 25 ? -16.719 4.836 -1.758 1 75.25 25 ARG B CA 1
ATOM 1654 C C . ARG B 1 25 ? -15.289 4.82 -1.231 1 75.25 25 ARG B C 1
ATOM 1656 O O . ARG B 1 25 ? -14.57 5.812 -1.352 1 75.25 25 ARG B O 1
ATOM 1663 N N . ASN B 1 26 ? -15.008 3.719 -0.479 1 83.88 26 ASN B N 1
ATOM 1664 C CA . ASN B 1 26 ? -13.625 3.512 -0.052 1 83.88 26 ASN B CA 1
ATOM 1665 C C . ASN B 1 26 ? -12.758 2.99 -1.194 1 83.88 26 ASN B C 1
ATOM 1667 O O . ASN B 1 26 ? -13.211 2.172 -1.998 1 83.88 26 ASN B O 1
ATOM 1671 N N . THR B 1 27 ? -11.555 3.539 -1.195 1 86.38 27 THR B N 1
ATOM 1672 C CA . THR B 1 27 ? -10.734 3.197 -2.354 1 86.38 27 THR B CA 1
ATOM 1673 C C . THR B 1 27 ? -9.414 2.574 -1.918 1 86.38 27 THR B C 1
ATOM 1675 O O . THR B 1 27 ? -8.695 1.999 -2.736 1 86.38 27 THR B O 1
ATOM 1678 N N . GLU B 1 28 ? -9.078 2.709 -0.59 1 90.88 28 GLU B N 1
ATOM 1679 C CA . GLU B 1 28 ? -7.777 2.246 -0.115 1 90.88 28 GLU B CA 1
ATOM 1680 C C . GLU B 1 28 ? -7.891 1.61 1.268 1 90.88 28 GLU B C 1
ATOM 1682 O O . GLU B 1 28 ? -8.695 2.043 2.092 1 90.88 28 GLU B O 1
ATOM 1687 N N . PHE B 1 29 ? -7.023 0.638 1.4 1 92.69 29 PHE B N 1
ATOM 1688 C CA . PHE B 1 29 ? -6.812 0.13 2.752 1 92.69 29 PHE B CA 1
ATOM 1689 C C . PHE B 1 29 ? -5.703 0.905 3.451 1 92.69 29 PHE B C 1
ATOM 1691 O O . PHE B 1 29 ? -4.676 1.22 2.844 1 92.69 29 PHE B O 1
ATOM 1698 N N . GLY B 1 30 ? -5.938 1.293 4.672 1 94.25 30 GLY B N 1
ATOM 1699 C CA . GLY B 1 30 ? -4.895 1.629 5.629 1 94.25 30 GLY B CA 1
ATOM 1700 C C . GLY B 1 30 ? -4.766 0.615 6.75 1 94.25 30 GLY B C 1
ATOM 1701 O O . GLY B 1 30 ? -5.457 0.711 7.766 1 94.25 30 GLY B O 1
ATOM 1702 N N . ILE B 1 31 ? -3.879 -0.314 6.559 1 94.69 31 ILE B N 1
ATOM 1703 C CA . ILE B 1 31 ? -3.775 -1.438 7.484 1 94.69 31 ILE B CA 1
ATOM 1704 C C . ILE B 1 31 ? -2.969 -1.021 8.711 1 94.69 31 ILE B C 1
ATOM 1706 O O . ILE B 1 31 ? -1.806 -0.629 8.594 1 94.69 31 ILE B O 1
ATOM 1710 N N . GLY B 1 32 ? -3.586 -1.186 9.883 1 95.62 32 GLY B N 1
ATOM 1711 C CA . GLY B 1 32 ? -2.936 -0.816 11.125 1 95.62 32 GLY B CA 1
ATOM 1712 C C . GLY B 1 32 ? -2.205 -1.973 11.781 1 95.62 32 GLY B C 1
ATOM 1713 O O . GLY B 1 32 ? -2.57 -3.133 11.594 1 95.62 32 GLY B O 1
ATOM 1714 N N . CYS B 1 33 ? -1.245 -1.618 12.555 1 94.19 33 CYS B N 1
ATOM 1715 C CA . CYS B 1 33 ? -0.517 -2.555 13.398 1 94.19 33 CYS B CA 1
ATOM 1716 C C . CYS B 1 33 ? -1.217 -2.732 14.742 1 94.19 33 CYS B C 1
ATOM 1718 O O . CYS B 1 33 ? -0.967 -3.709 15.453 1 94.19 33 CYS B O 1
ATOM 1720 N N . LEU B 1 34 ? -2.014 -1.854 15.125 1 94.25 34 LEU B N 1
ATOM 1721 C CA . LEU B 1 34 ? -2.658 -1.844 16.438 1 94.25 34 LEU B CA 1
ATOM 1722 C C . LEU B 1 34 ? -4.062 -2.436 16.359 1 94.25 34 LEU B C 1
ATOM 1724 O O . LEU B 1 34 ? -4.262 -3.488 15.742 1 94.25 34 LEU B O 1
ATOM 1728 N N . GLU B 1 35 ? -5.047 -1.894 16.938 1 92.62 35 GLU B N 1
ATOM 1729 C CA . GLU B 1 35 ? -6.359 -2.51 17.094 1 92.62 35 GLU B CA 1
ATOM 1730 C C . GLU B 1 35 ? -7.215 -2.309 15.844 1 92.62 35 GLU B C 1
ATOM 1732 O O . GLU B 1 35 ? -8.172 -3.055 15.617 1 92.62 35 GLU B O 1
ATOM 1737 N N . ASN B 1 36 ? -6.844 -1.341 15.062 1 93.06 36 ASN B N 1
ATOM 1738 C CA . ASN B 1 36 ? -7.773 -0.978 14 1 93.06 36 ASN B CA 1
ATOM 1739 C C . ASN B 1 36 ? -7.074 -0.891 12.648 1 93.06 36 ASN B C 1
ATOM 1741 O O . ASN B 1 36 ? -5.859 -0.704 12.586 1 93.06 36 ASN B O 1
ATOM 1745 N N . SER B 1 37 ? -7.812 -1.127 11.617 1 94.5 37 SER B N 1
ATOM 1746 C CA . SER B 1 37 ? -7.504 -0.761 10.242 1 94.5 37 SER B CA 1
ATOM 1747 C C . SER B 1 37 ? -8.539 0.213 9.688 1 94.5 37 SER B C 1
ATOM 1749 O O . SER B 1 37 ? -9.531 0.513 10.344 1 94.5 37 SER B O 1
ATOM 1751 N N . PHE B 1 38 ? -8.25 0.702 8.531 1 92.88 38 PHE B N 1
ATOM 1752 C CA . PHE B 1 38 ? -9.039 1.809 8.008 1 92.88 38 PHE B CA 1
ATOM 1753 C C . PHE B 1 38 ? -9.359 1.604 6.535 1 92.88 38 PHE B C 1
ATOM 1755 O O . PHE B 1 38 ? -8.484 1.214 5.758 1 92.88 38 PHE B O 1
ATOM 1762 N N . LEU B 1 39 ? -10.609 1.813 6.211 1 91.06 39 LEU B N 1
ATOM 1763 C CA . LEU B 1 39 ? -11.031 1.969 4.82 1 91.06 39 LEU B CA 1
ATOM 1764 C C . LEU B 1 39 ? -11.164 3.443 4.453 1 91.06 39 LEU B C 1
ATOM 1766 O O . LEU B 1 39 ? -11.953 4.172 5.062 1 91.06 39 LEU B O 1
ATOM 1770 N N . VAL B 1 40 ? -10.352 3.777 3.496 1 89.62 40 VAL B N 1
ATOM 1771 C CA . VAL B 1 40 ? -10.164 5.203 3.238 1 89.62 40 VAL B CA 1
ATOM 1772 C C . VAL B 1 40 ? -10.984 5.617 2.016 1 89.62 40 VAL B C 1
ATOM 1774 O O . VAL B 1 40 ? -10.914 4.973 0.966 1 89.62 40 VAL B O 1
ATOM 1777 N N . GLY B 1 41 ? -11.727 6.66 2.199 1 83.5 41 GLY B N 1
ATOM 1778 C CA . GLY B 1 41 ? -12.477 7.277 1.118 1 83.5 41 GLY B CA 1
ATOM 1779 C C . GLY B 1 41 ? -12.281 8.781 1.039 1 83.5 41 GLY B C 1
ATOM 1780 O O . GLY B 1 41 ? -11.469 9.344 1.779 1 83.5 41 GLY B O 1
ATOM 1781 N N . GLY B 1 42 ? -12.977 9.445 0.097 1 76.81 42 GLY B N 1
ATOM 1782 C CA . GLY B 1 42 ? -12.805 10.867 -0.146 1 76.81 42 GLY B CA 1
ATOM 1783 C C . GLY B 1 42 ? -13.32 11.734 0.989 1 76.81 42 GLY B C 1
ATOM 1784 O O . GLY B 1 42 ? -12.844 12.859 1.185 1 76.81 42 GLY B O 1
ATOM 1785 N N . SER B 1 43 ? -14.195 11.273 1.761 1 77.75 43 SER B N 1
ATOM 1786 C CA . SER B 1 43 ? -14.852 12.117 2.754 1 77.75 43 SER B CA 1
ATOM 1787 C C . SER B 1 43 ? -14.484 11.688 4.172 1 77.75 43 SER B C 1
ATOM 1789 O O . SER B 1 43 ? -14.852 12.352 5.141 1 77.75 43 SER B O 1
ATOM 1791 N N . GLY B 1 44 ? -13.828 10.617 4.277 1 84.12 44 GLY B N 1
ATOM 1792 C CA . GLY B 1 44 ? -13.477 10.102 5.59 1 84.12 44 GLY B CA 1
ATOM 1793 C C . GLY B 1 44 ? -12.945 8.68 5.555 1 84.12 44 GLY B C 1
ATOM 1794 O O . GLY B 1 44 ? -12.477 8.219 4.512 1 84.12 44 GLY B O 1
ATOM 1795 N N . VAL B 1 45 ? -12.938 8.109 6.746 1 88.62 45 VAL B N 1
ATOM 1796 C CA . VAL B 1 45 ? -12.453 6.742 6.855 1 88.62 45 VAL B CA 1
ATOM 1797 C C . VAL B 1 45 ? -13.477 5.887 7.598 1 88.62 45 VAL B C 1
ATOM 1799 O O . VAL B 1 45 ? -14.234 6.395 8.43 1 88.62 45 VAL B O 1
ATOM 1802 N N . GLU B 1 46 ? -13.547 4.684 7.234 1 88.62 46 GLU B N 1
ATOM 1803 C CA . GLU B 1 46 ? -14.219 3.656 8.031 1 88.62 46 GLU B CA 1
ATOM 1804 C C . GLU B 1 46 ? -13.219 2.869 8.875 1 88.62 46 GLU B C 1
ATOM 1806 O O . GLU B 1 46 ? -12.242 2.332 8.344 1 88.62 46 GLU B O 1
ATOM 1811 N N . VAL B 1 47 ? -13.484 2.834 10.18 1 90.88 47 VAL B N 1
ATOM 1812 C CA . VAL B 1 47 ? -12.609 2.146 11.117 1 90.88 47 VAL B CA 1
ATOM 1813 C C . VAL B 1 47 ? -13.117 0.727 11.359 1 90.88 47 VAL B C 1
ATOM 1815 O O . VAL B 1 47 ? -14.281 0.53 11.727 1 90.88 47 VAL B O 1
ATOM 1818 N N . VAL B 1 48 ? -12.281 -0.236 11.102 1 89.69 48 VAL B N 1
ATOM 1819 C CA . VAL B 1 48 ? -12.609 -1.642 11.32 1 89.69 48 VAL B CA 1
ATOM 1820 C C . VAL B 1 48 ? -11.625 -2.256 12.312 1 89.69 48 VAL B C 1
ATOM 1822 O O . VAL B 1 48 ? -10.484 -1.812 12.422 1 89.69 48 VAL B O 1
ATOM 1825 N N . LYS B 1 49 ? -12.047 -3.262 12.969 1 91.06 49 LYS B N 1
ATOM 1826 C CA . LYS B 1 49 ? -11.219 -3.883 14 1 91.06 49 LYS B CA 1
ATOM 1827 C C . LYS B 1 49 ? -10.359 -5 13.414 1 91.06 49 LYS B C 1
ATOM 1829 O O . LYS B 1 49 ? -10.828 -5.777 12.578 1 91.06 49 LYS B O 1
ATOM 1834 N N . ASN B 1 50 ? -9.125 -5.023 13.891 1 91.5 50 ASN B N 1
ATOM 1835 C CA . ASN B 1 50 ? -8.219 -6.109 13.523 1 91.5 50 ASN B CA 1
ATOM 1836 C C . ASN B 1 50 ? -8.406 -7.32 14.43 1 91.5 50 ASN B C 1
ATOM 1838 O O . ASN B 1 50 ? -8.547 -7.18 15.648 1 91.5 50 ASN B O 1
ATOM 1842 N N . PHE B 1 51 ? -8.453 -8.453 13.781 1 89.81 51 PHE B N 1
ATOM 1843 C CA . PHE B 1 51 ? -8.414 -9.734 14.477 1 89.81 51 PHE B CA 1
ATOM 1844 C C . PHE B 1 51 ? -7.305 -10.617 13.922 1 89.81 51 PHE B C 1
ATOM 1846 O O . PHE B 1 51 ? -6.703 -10.297 12.891 1 89.81 51 PHE B O 1
ATOM 1853 N N . SER B 1 52 ? -7.047 -11.688 14.586 1 86.81 52 SER B N 1
ATOM 1854 C CA . SER B 1 52 ? -5.98 -12.586 14.164 1 86.81 52 SER B CA 1
ATOM 1855 C C . SER B 1 52 ? -6.246 -13.148 12.766 1 86.81 52 SER B C 1
ATOM 1857 O O . SER B 1 52 ? -5.312 -13.438 12.023 1 86.81 52 SER B O 1
ATOM 1859 N N . ASP B 1 53 ? -7.504 -13.234 12.398 1 82.94 53 ASP B N 1
ATOM 1860 C CA . ASP B 1 53 ? -7.832 -13.836 11.109 1 82.94 53 ASP B CA 1
ATOM 1861 C C . ASP B 1 53 ? -8.352 -12.789 10.125 1 82.94 53 ASP B C 1
ATOM 1863 O O . ASP B 1 53 ? -9.055 -13.117 9.164 1 82.94 53 ASP B O 1
ATOM 1867 N N . GLY B 1 54 ? -8.016 -11.57 10.43 1 86.56 54 GLY B N 1
ATOM 1868 C CA . GLY B 1 54 ? -8.383 -10.523 9.484 1 86.56 54 GLY B CA 1
ATOM 1869 C C . GLY B 1 54 ? -9.195 -9.414 10.117 1 86.56 54 GLY B C 1
ATOM 1870 O O . GLY B 1 54 ? -9.086 -9.164 11.32 1 86.56 54 GLY B O 1
ATOM 1871 N N . ILE B 1 55 ? -9.797 -8.562 9.273 1 86.38 55 ILE B N 1
ATOM 1872 C CA . ILE B 1 55 ? -10.625 -7.469 9.758 1 86.38 55 ILE B CA 1
ATOM 1873 C C . ILE B 1 55 ? -12.086 -7.922 9.852 1 86.38 55 ILE B C 1
ATOM 1875 O O . ILE B 1 55 ? -12.539 -8.734 9.047 1 86.38 55 ILE B O 1
ATOM 1879 N N . GLN B 1 56 ? -12.758 -7.473 10.852 1 77.75 56 GLN B N 1
ATOM 1880 C CA . GLN B 1 56 ? -14.148 -7.863 11.055 1 77.75 56 GLN B CA 1
ATOM 1881 C C . GLN B 1 56 ? -15 -6.664 11.469 1 77.75 56 GLN B C 1
ATOM 1883 O O . GLN B 1 56 ? -14.5 -5.719 12.078 1 77.75 56 GLN B O 1
ATOM 1888 N N . GLY B 1 57 ? -16.422 -6.797 10.977 1 69.25 57 GLY B N 1
ATOM 1889 C CA . GLY B 1 57 ? -17.422 -5.887 11.508 1 69.25 57 GLY B CA 1
ATOM 1890 C C . GLY B 1 57 ? -17.781 -4.773 10.547 1 69.25 57 GLY B C 1
ATOM 1891 O O . GLY B 1 57 ? -17.188 -4.641 9.484 1 69.25 57 GLY B O 1
ATOM 1892 N N . LYS B 1 58 ? -18.922 -4.051 10.852 1 67.88 58 LYS B N 1
ATOM 1893 C CA . LYS B 1 58 ? -19.5 -3.002 10.031 1 67.88 58 LYS B CA 1
ATOM 1894 C C . LYS B 1 58 ? -18.656 -1.73 10.07 1 67.88 58 LYS B C 1
ATOM 1896 O O . LYS B 1 58 ? -18.781 -0.871 9.195 1 67.88 58 LYS B O 1
ATOM 1901 N N . GLY B 1 59 ? -17.562 -1.708 10.648 1 76.56 59 GLY B N 1
ATOM 1902 C CA . GLY B 1 59 ? -16.719 -0.535 10.773 1 76.56 59 GLY B CA 1
ATOM 1903 C C . GLY B 1 59 ? -17.453 0.668 11.344 1 76.56 59 GLY B C 1
ATOM 1904 O O . GLY B 1 59 ? -18.672 0.675 11.43 1 76.56 59 GLY B O 1
ATOM 1905 N N . VAL B 1 60 ? -16.781 1.683 11.891 1 84 60 VAL B N 1
ATOM 1906 C CA . VAL B 1 60 ? -17.25 2.992 12.328 1 84 60 VAL B CA 1
ATOM 1907 C C . VAL B 1 60 ? -16.734 4.07 11.375 1 84 60 VAL B C 1
ATOM 1909 O O . VAL B 1 60 ? -15.539 4.168 11.125 1 84 60 VAL B O 1
ATOM 1912 N N . TYR B 1 61 ? -17.75 4.773 10.914 1 85.88 61 TYR B N 1
ATOM 1913 C CA . TYR B 1 61 ? -17.359 5.812 9.961 1 85.88 61 TYR B CA 1
ATOM 1914 C C . TYR B 1 61 ? -16.953 7.086 10.688 1 85.88 61 TYR B C 1
ATOM 1916 O O . TYR B 1 61 ? -17.641 7.531 11.617 1 85.88 61 TYR B O 1
ATOM 1924 N N . VAL B 1 62 ? -15.867 7.66 10.242 1 83.38 62 VAL B N 1
ATOM 1925 C CA . VAL B 1 62 ? -15.352 8.938 10.719 1 83.38 62 VAL B CA 1
ATOM 1926 C C . VAL B 1 62 ? -15.258 9.93 9.555 1 83.38 62 VAL B C 1
ATOM 1928 O O . VAL B 1 62 ? -14.43 9.758 8.656 1 83.38 62 VAL B O 1
ATOM 1931 N N . LYS B 1 63 ? -16.109 10.898 9.656 1 83.56 63 LYS B N 1
ATOM 1932 C CA . LYS B 1 63 ? -16.094 11.945 8.641 1 83.56 63 LYS B CA 1
ATOM 1933 C C . LYS B 1 63 ? -15.016 12.977 8.922 1 83.56 63 LYS B C 1
ATOM 1935 O O . LYS B 1 63 ? -14.828 13.383 10.07 1 83.56 63 LYS B O 1
ATOM 1940 N N . PHE B 1 64 ? -14.352 13.305 7.938 1 80.94 64 PHE B N 1
ATOM 1941 C CA . PHE B 1 64 ? -13.367 14.367 8.102 1 80.94 64 PHE B CA 1
ATOM 1942 C C . PHE B 1 64 ? -14.008 15.734 7.938 1 80.94 64 PHE B C 1
ATOM 1944 O O . PHE B 1 64 ? -14.883 15.922 7.082 1 80.94 64 PHE B O 1
ATOM 1951 N N . ASP B 1 65 ? -13.82 16.578 8.898 1 74.25 65 ASP B N 1
ATOM 1952 C CA . ASP B 1 65 ? -14.336 17.938 8.875 1 74.25 65 ASP B CA 1
ATOM 1953 C C . ASP B 1 65 ? -13.664 18.75 7.773 1 74.25 65 ASP B C 1
ATOM 1955 O O . ASP B 1 65 ? -12.438 18.875 7.742 1 74.25 65 ASP B O 1
ATOM 1959 N N . ASN B 1 66 ? -14.367 18.781 6.734 1 59.31 66 ASN B N 1
ATOM 1960 C CA . ASN B 1 66 ? -13.82 19.734 5.762 1 59.31 66 ASN B CA 1
ATOM 1961 C C . ASN B 1 66 ? -13.883 21.172 6.277 1 59.31 66 ASN B C 1
ATOM 1963 O O . ASN B 1 66 ? -14.875 21.859 6.055 1 59.31 66 ASN B O 1
ATOM 1967 N N . GLY B 1 67 ? -13.852 21.375 7.59 1 49.78 67 GLY B N 1
ATOM 1968 C CA . GLY B 1 67 ? -13.945 22.734 8.102 1 49.78 67 GLY B CA 1
ATOM 1969 C C . GLY B 1 67 ? -13.586 23.781 7.078 1 49.78 67 GLY B C 1
ATOM 1970 O O . GLY B 1 67 ? -13.141 23.453 5.977 1 49.78 67 GLY B O 1
ATOM 1971 N N . SER B 1 68 ? -13.938 25.25 7.441 1 44.16 68 SER B N 1
ATOM 1972 C CA . SER B 1 68 ? -13.258 26.344 6.773 1 44.16 68 SER B CA 1
ATOM 1973 C C . SER B 1 68 ? -11.797 26 6.48 1 44.16 68 SER B C 1
ATOM 1975 O O . SER B 1 68 ? -11 25.859 7.402 1 44.16 68 SER B O 1
ATOM 1977 N N . SER B 1 69 ? -11.562 25.172 5.664 1 43.5 69 SER B N 1
ATOM 1978 C CA . SER B 1 69 ? -10.188 24.859 5.281 1 43.5 69 SER B CA 1
ATOM 1979 C C . SER B 1 69 ? -9.25 26.016 5.621 1 43.5 69 SER B C 1
ATOM 1981 O O . SER B 1 69 ? -9.32 27.078 5 1 43.5 69 SER B O 1
ATOM 1983 N N . ARG B 1 70 ? -9.203 26.469 6.812 1 43.94 70 ARG B N 1
ATOM 1984 C CA . ARG B 1 70 ? -8.078 27.391 6.887 1 43.94 70 ARG B CA 1
ATOM 1985 C C . ARG B 1 70 ? -7.043 27.078 5.816 1 43.94 70 ARG B C 1
ATOM 1987 O O . ARG B 1 70 ? -6.129 27.875 5.578 1 43.94 70 ARG B O 1
ATOM 1994 N N . PHE B 1 71 ? -6.719 25.844 5.609 1 43.03 71 PHE B N 1
ATOM 1995 C CA . PHE B 1 71 ? -6.039 25.516 4.359 1 43.03 71 PHE B CA 1
ATOM 1996 C C . PHE B 1 71 ? -7 25.625 3.18 1 43.03 71 PHE B C 1
ATOM 1998 O O . PHE B 1 71 ? -7.863 24.766 2.996 1 43.03 71 PHE B O 1
ATOM 2005 N N . GLY B 1 72 ? -7.762 26.766 3.146 1 37 72 GLY B N 1
ATOM 2006 C CA . GLY B 1 72 ? -8.531 27.219 1.993 1 37 72 GLY B CA 1
ATOM 2007 C C . GLY B 1 72 ? -8.422 26.281 0.807 1 37 72 GLY B C 1
ATOM 2008 O O . GLY B 1 72 ? -7.52 25.438 0.751 1 37 72 GLY B O 1
ATOM 2009 N N . SER B 1 73 ? -9.711 26.109 0.065 1 40.75 73 SER B N 1
ATOM 2010 C CA . SER B 1 73 ? -9.68 25.656 -1.317 1 40.75 73 SER B CA 1
ATOM 2011 C C . SER B 1 73 ? -8.398 26.094 -2.023 1 40.75 73 SER B C 1
ATOM 2013 O O . SER B 1 73 ? -8.453 26.797 -3.027 1 40.75 73 SER B O 1
ATOM 2015 N N . HIS B 1 74 ? -7.645 26.719 -1.36 1 38.38 74 HIS B N 1
ATOM 2016 C CA . HIS B 1 74 ? -6.66 27.156 -2.35 1 38.38 74 HIS B CA 1
ATOM 2017 C C . HIS B 1 74 ? -6.461 26.094 -3.426 1 38.38 74 HIS B C 1
ATOM 2019 O O . HIS B 1 74 ? -5.879 26.375 -4.477 1 38.38 74 HIS B O 1
ATOM 2025 N N . PHE B 1 75 ? -6.316 24.781 -2.943 1 39.5 75 PHE B N 1
ATOM 2026 C CA . PHE B 1 75 ? -6.453 23.844 -4.047 1 39.5 75 PHE B CA 1
ATOM 2027 C C . PHE B 1 75 ? -7.922 23.531 -4.312 1 39.5 75 PHE B C 1
ATOM 2029 O O . PHE B 1 75 ? -8.625 23.047 -3.422 1 39.5 75 PHE B O 1
ATOM 2036 N N . GLY B 1 76 ? -8.789 24.484 -4.66 1 38.69 76 GLY B N 1
ATOM 2037 C CA . GLY B 1 76 ? -10.117 24.328 -5.234 1 38.69 76 GLY B CA 1
ATOM 2038 C C . GLY B 1 76 ? -10.523 22.875 -5.406 1 38.69 76 GLY B C 1
ATOM 2039 O O . GLY B 1 76 ? -11.398 22.562 -6.215 1 38.69 76 GLY B O 1
ATOM 2040 N N . HIS B 1 77 ? -9.625 21.969 -5.258 1 41.38 77 HIS B N 1
ATOM 2041 C CA . HIS B 1 77 ? -9.758 20.719 -6 1 41.38 77 HIS B CA 1
ATOM 2042 C C . HIS B 1 77 ? -10.906 19.875 -5.457 1 41.38 77 HIS B C 1
ATOM 2044 O O . HIS B 1 77 ? -11.203 19.906 -4.262 1 41.38 77 HIS B O 1
ATOM 2050 N N . SER B 1 78 ? -11.828 19.469 -6.293 1 43.72 78 SER B N 1
ATOM 2051 C CA . SER B 1 78 ? -12.641 18.266 -6.418 1 43.72 78 SER B CA 1
ATOM 2052 C C . SER B 1 78 ? -12.125 17.156 -5.5 1 43.72 78 SER B C 1
ATOM 2054 O O . SER B 1 78 ? -10.938 17.109 -5.184 1 43.72 78 SER B O 1
ATOM 2056 N N . VAL B 1 79 ? -13.008 16.734 -4.617 1 48.62 79 VAL B N 1
ATOM 2057 C CA . VAL B 1 79 ? -12.805 15.547 -3.789 1 48.62 79 VAL B CA 1
ATOM 2058 C C . VAL B 1 79 ? -11.82 14.602 -4.473 1 48.62 79 VAL B C 1
ATOM 2060 O O . VAL B 1 79 ? -12.086 14.102 -5.57 1 48.62 79 VAL B O 1
ATOM 2063 N N . SER B 1 80 ? -10.484 14.875 -4.355 1 58.72 80 SER B N 1
ATOM 2064 C CA . SER B 1 80 ? -9.469 13.984 -4.918 1 58.72 80 SER B CA 1
ATOM 2065 C C . SER B 1 80 ? -9.531 12.602 -4.273 1 58.72 80 SER B C 1
ATOM 2067 O O . SER B 1 80 ? -9.852 12.477 -3.09 1 58.72 80 SER B O 1
ATOM 2069 N N . THR B 1 81 ? -9.898 11.578 -4.992 1 66.44 81 THR B N 1
ATOM 2070 C CA . THR B 1 81 ? -9.898 10.172 -4.582 1 66.44 81 THR B CA 1
ATOM 2071 C C . THR B 1 81 ? -8.523 9.766 -4.059 1 66.44 81 THR B C 1
ATOM 2073 O O . THR B 1 81 ? -7.512 9.992 -4.723 1 66.44 81 THR B O 1
ATOM 2076 N N . PRO B 1 82 ? -8.531 9.414 -2.719 1 76.31 82 PRO B N 1
ATOM 2077 C CA . PRO B 1 82 ? -7.254 8.93 -2.193 1 76.31 82 PRO B CA 1
ATOM 2078 C C . PRO B 1 82 ? -6.645 7.82 -3.051 1 76.31 82 PRO B C 1
ATOM 2080 O O . PRO B 1 82 ? -7.371 6.957 -3.551 1 76.31 82 PRO B O 1
ATOM 2083 N N . LYS B 1 83 ? -5.371 7.941 -3.299 1 79.12 83 LYS B N 1
ATOM 2084 C CA . LYS B 1 83 ? -4.656 6.961 -4.109 1 79.12 83 LYS B CA 1
ATOM 2085 C C . LYS B 1 83 ? -3.76 6.082 -3.242 1 79.12 83 LYS B C 1
ATOM 2087 O O . LYS B 1 83 ? -3.451 4.945 -3.609 1 79.12 83 LYS B O 1
ATOM 2092 N N . LYS B 1 84 ? -3.316 6.617 -2.15 1 89.62 84 LYS B N 1
ATOM 2093 C CA . LYS B 1 84 ? -2.428 5.914 -1.228 1 89.62 84 LYS B CA 1
ATOM 2094 C C . LYS B 1 84 ? -2.617 6.41 0.202 1 89.62 84 LYS B C 1
ATOM 2096 O O . LYS B 1 84 ? -2.604 7.617 0.452 1 89.62 84 LYS B O 1
ATOM 2101 N N . ALA B 1 85 ? -2.836 5.426 1.039 1 93 85 ALA B N 1
ATOM 2102 C CA . ALA B 1 85 ? -2.957 5.754 2.457 1 93 85 ALA B CA 1
ATOM 2103 C C . ALA B 1 85 ? -1.783 5.188 3.254 1 93 85 ALA B C 1
ATOM 2105 O O . ALA B 1 85 ? -1.457 4.004 3.135 1 93 85 ALA B O 1
ATOM 2106 N N . LEU B 1 86 ? -1.161 6.074 4.012 1 96.62 86 LEU B N 1
ATOM 2107 C CA . LEU B 1 86 ? -0.025 5.676 4.836 1 96.62 86 LEU B CA 1
ATOM 2108 C C . LEU B 1 86 ? -0.232 6.094 6.285 1 96.62 86 LEU B C 1
ATOM 2110 O O . LEU B 1 86 ? -0.315 7.289 6.586 1 96.62 86 LEU B O 1
ATOM 2114 N N . LEU B 1 87 ? -0.322 5.102 7.16 1 97.25 87 LEU B N 1
ATOM 2115 C CA . LEU B 1 87 ? -0.446 5.387 8.586 1 97.25 87 LEU B CA 1
ATOM 2116 C C . LEU B 1 87 ? 0.911 5.734 9.188 1 97.25 87 LEU B C 1
ATOM 2118 O O . LEU B 1 87 ? 1.92 5.105 8.859 1 97.25 87 LEU B O 1
ATOM 2122 N N . MET B 1 88 ? 0.876 6.742 10.016 1 97 88 MET B N 1
ATOM 2123 C CA . MET B 1 88 ? 2.092 7.227 10.664 1 97 88 MET B CA 1
ATOM 2124 C C . MET B 1 88 ? 1.797 7.707 12.078 1 97 88 MET B C 1
ATOM 2126 O O . MET B 1 88 ? 0.634 7.844 12.469 1 97 88 MET B O 1
ATOM 2130 N N . ARG B 1 89 ? 2.895 7.934 12.875 1 97.25 89 ARG B N 1
ATOM 2131 C CA . ARG B 1 89 ? 2.844 8.547 14.195 1 97.25 89 ARG B CA 1
ATOM 2132 C C . ARG B 1 89 ? 1.899 7.789 15.125 1 97.25 89 ARG B C 1
ATOM 2134 O O . ARG B 1 89 ? 0.982 8.375 15.695 1 97.25 89 ARG B O 1
ATOM 2141 N N . ALA B 1 90 ? 2.256 6.535 15.289 1 97.88 90 ALA B N 1
ATOM 2142 C CA . ALA B 1 90 ? 1.467 5.633 16.125 1 97.88 90 ALA B CA 1
ATOM 2143 C C . ALA B 1 90 ? 0.037 5.516 15.602 1 97.88 90 ALA B C 1
ATOM 2145 O O . ALA B 1 90 ? -0.904 5.363 16.391 1 97.88 90 ALA B O 1
ATOM 2146 N N . GLU B 1 91 ? -0.166 5.742 14.281 1 96.94 91 GLU B N 1
ATOM 2147 C CA . GLU B 1 91 ? -1.373 5.527 13.484 1 96.94 91 GLU B CA 1
ATOM 2148 C C . GLU B 1 91 ? -2.455 6.543 13.844 1 96.94 91 GLU B C 1
ATOM 2150 O O . GLU B 1 91 ? -3.637 6.316 13.578 1 96.94 91 GLU B O 1
ATOM 2155 N N . ILE B 1 92 ? -1.994 7.664 14.383 1 95.88 92 ILE B N 1
ATOM 2156 C CA . ILE B 1 92 ? -2.871 8.805 14.633 1 95.88 92 ILE B CA 1
ATOM 2157 C C . ILE B 1 92 ? -2.994 9.648 13.359 1 95.88 92 ILE B C 1
ATOM 2159 O O . ILE B 1 92 ? -4.031 10.266 13.117 1 95.88 92 ILE B O 1
ATOM 2163 N N . ASN B 1 93 ? -1.955 9.633 12.641 1 95.31 93 ASN B N 1
ATOM 2164 C CA . ASN B 1 93 ? -1.938 10.367 11.383 1 95.31 93 ASN B CA 1
ATOM 2165 C C . ASN B 1 93 ? -1.956 9.43 10.18 1 95.31 93 ASN B C 1
ATOM 2167 O O . ASN B 1 93 ? -1.488 8.297 10.266 1 95.31 93 ASN B O 1
ATOM 2171 N N . MET B 1 94 ? -2.504 9.953 9.125 1 94.88 94 MET B N 1
ATOM 2172 C CA . MET B 1 94 ? -2.488 9.289 7.82 1 94.88 94 MET B CA 1
ATOM 2173 C C . MET B 1 94 ? -2.072 10.258 6.719 1 94.88 94 MET B C 1
ATOM 2175 O O . MET B 1 94 ? -2.564 11.383 6.66 1 94.88 94 MET B O 1
ATOM 2179 N N . LEU B 1 95 ? -1.097 9.812 5.918 1 93.62 95 LEU B N 1
ATOM 2180 C CA . LEU B 1 95 ? -0.788 10.539 4.695 1 93.62 95 LEU B CA 1
ATOM 2181 C C . LEU B 1 95 ? -1.608 10.008 3.523 1 93.62 95 LEU B C 1
ATOM 2183 O O . LEU B 1 95 ? -1.681 8.797 3.311 1 93.62 95 LEU B O 1
ATOM 2187 N N . HIS B 1 96 ? -2.256 10.898 2.844 1 90 96 HIS B N 1
ATOM 2188 C CA . HIS B 1 96 ? -3.025 10.57 1.648 1 90 96 HIS B CA 1
ATOM 2189 C C . HIS B 1 96 ? -2.465 11.281 0.42 1 90 96 HIS B C 1
ATOM 2191 O O . HIS B 1 96 ? -2.492 12.508 0.343 1 90 96 HIS B O 1
ATOM 2197 N N . MET B 1 97 ? -1.95 10.391 -0.488 1 88.19 97 MET B N 1
ATOM 2198 C CA . MET B 1 97 ? -1.616 10.977 -1.782 1 88.19 97 MET B CA 1
ATOM 2199 C C . MET B 1 97 ? -2.877 11.266 -2.59 1 88.19 97 MET B C 1
ATOM 2201 O O . MET B 1 97 ? -3.818 10.477 -2.586 1 88.19 97 MET B O 1
ATOM 2205 N N . TYR B 1 98 ? -2.916 12.406 -3.184 1 76.56 98 TYR B N 1
ATOM 2206 C CA . TYR B 1 98 ? -4.102 12.742 -3.963 1 76.56 98 TYR B CA 1
ATOM 2207 C C . TYR B 1 98 ? -3.742 13.008 -5.422 1 76.56 98 TYR B C 1
ATOM 2209 O O . TYR B 1 98 ? -2.602 13.359 -5.73 1 76.56 98 TYR B O 1
ATOM 2217 N N . SER B 1 99 ? -4.637 12.516 -6.281 1 65.19 99 SER B N 1
ATOM 2218 C CA . SER B 1 99 ? -4.461 12.859 -7.688 1 65.19 99 SER B CA 1
ATOM 2219 C C . SER B 1 99 ? -5.344 14.039 -8.078 1 65.19 99 SER B C 1
ATOM 2221 O O . SER B 1 99 ? -6.469 14.172 -7.594 1 65.19 99 SER B O 1
ATOM 2223 N N . THR B 1 100 ? -4.75 15.109 -8.602 1 56.09 100 THR B N 1
ATOM 2224 C CA . THR B 1 100 ? -5.574 16.188 -9.125 1 56.09 100 THR B CA 1
ATOM 2225 C C . THR B 1 100 ? -6.34 15.734 -10.359 1 56.09 100 THR B C 1
ATOM 2227 O O . THR B 1 100 ? -5.863 14.875 -11.109 1 56.09 100 THR B O 1
ATOM 2230 N N . THR B 1 101 ? -7.66 15.734 -10.297 1 51.62 101 THR B N 1
ATOM 2231 C CA . THR B 1 101 ? -8.656 15.336 -11.289 1 51.62 101 THR B CA 1
ATOM 2232 C C . THR B 1 101 ? -8.047 15.32 -12.688 1 51.62 101 THR B C 1
ATOM 2234 O O . THR B 1 101 ? -8.461 14.531 -13.539 1 51.62 101 THR B O 1
ATOM 2237 N N . SER B 1 102 ? -7.309 16.312 -12.977 1 47.06 102 SER B N 1
ATOM 2238 C CA . SER B 1 102 ? -6.945 16.359 -14.391 1 47.06 102 SER B CA 1
ATOM 2239 C C . SER B 1 102 ? -5.953 15.266 -14.75 1 47.06 102 SER B C 1
ATOM 2241 O O . SER B 1 102 ? -5.664 15.047 -15.93 1 47.06 102 SER B O 1
ATOM 2243 N N . GLU B 1 103 ? -5.371 14.742 -13.758 1 46.62 103 GLU B N 1
ATOM 2244 C CA . GLU B 1 103 ? -4.203 13.977 -14.188 1 46.62 103 GLU B CA 1
ATOM 2245 C C . GLU B 1 103 ? -4.512 12.484 -14.234 1 46.62 103 GLU B C 1
ATOM 2247 O O . GLU B 1 103 ? -5.016 11.922 -13.258 1 46.62 103 GLU B O 1
ATOM 2252 N N . VAL B 1 104 ? -4.852 12.07 -15.367 1 48.5 104 VAL B N 1
ATOM 2253 C CA . VAL B 1 104 ? -4.891 10.68 -15.797 1 48.5 104 VAL B CA 1
ATOM 2254 C C . VAL B 1 104 ? -3.713 9.914 -15.203 1 48.5 104 VAL B C 1
ATOM 2256 O O . VAL B 1 104 ? -3.629 8.695 -15.328 1 48.5 104 VAL B O 1
ATOM 2259 N N . SER B 1 105 ? -2.826 10.734 -14.445 1 57.56 105 SER B N 1
ATOM 2260 C CA . SER B 1 105 ? -1.558 10.086 -14.109 1 57.56 105 SER B CA 1
ATOM 2261 C C . SER B 1 105 ? -1.627 9.391 -12.758 1 57.56 105 SER B C 1
ATOM 2263 O O . SER B 1 105 ? -2.357 9.828 -11.867 1 57.56 105 SER B O 1
ATOM 2265 N N . SER B 1 106 ? -1.153 8.203 -12.688 1 71.25 106 SER B N 1
ATOM 2266 C CA . SER B 1 106 ? -0.932 7.418 -11.477 1 71.25 106 SER B CA 1
ATOM 2267 C C . SER B 1 106 ? -0.02 8.148 -10.5 1 71.25 106 SER B C 1
ATOM 2269 O O . SER B 1 106 ? 0.174 7.703 -9.367 1 71.25 106 SER B O 1
ATOM 2271 N N . HIS B 1 107 ? 0.363 9.406 -10.867 1 82.56 107 HIS B N 1
ATOM 2272 C CA . HIS B 1 107 ? 1.289 10.156 -10.031 1 82.56 107 HIS B CA 1
ATOM 2273 C C . HIS B 1 107 ? 0.571 11.281 -9.289 1 82.56 107 HIS B C 1
ATOM 2275 O O . HIS B 1 107 ? -0.451 11.789 -9.758 1 82.56 107 HIS B O 1
ATOM 2281 N N . SER B 1 108 ? 1.107 11.586 -8.234 1 89.12 108 SER B N 1
ATOM 2282 C CA . SER B 1 108 ? 0.586 12.68 -7.414 1 89.12 108 SER B CA 1
ATOM 2283 C C . SER B 1 108 ? 1.628 13.773 -7.223 1 89.12 108 SER B C 1
ATOM 2285 O O . SER B 1 108 ? 2.82 13.492 -7.09 1 89.12 108 SER B O 1
ATOM 2287 N N . THR B 1 109 ? 1.17 15.031 -7.117 1 87.56 109 THR B N 1
ATOM 2288 C CA . THR B 1 109 ? 2.068 16.156 -6.895 1 87.56 109 THR B CA 1
ATOM 2289 C C . THR B 1 109 ? 2.188 16.469 -5.406 1 87.56 109 THR B C 1
ATOM 2291 O O . THR B 1 109 ? 3.059 17.234 -4.996 1 87.56 109 THR B O 1
ATOM 2294 N N . GLY B 1 110 ? 1.342 15.836 -4.613 1 87.38 110 GLY B N 1
ATOM 2295 C CA . GLY B 1 110 ? 1.39 16.141 -3.193 1 87.38 110 GLY B CA 1
ATOM 2296 C C . GLY B 1 110 ? 0.561 15.18 -2.354 1 87.38 110 GLY B C 1
ATOM 2297 O O . GLY B 1 110 ? 0.075 14.164 -2.857 1 87.38 110 GLY B O 1
ATOM 2298 N N . LEU B 1 111 ? 0.486 15.539 -1.039 1 89.19 111 LEU B N 1
ATOM 2299 C CA . LEU B 1 111 ? -0.311 14.719 -0.137 1 89.19 111 LEU B CA 1
ATOM 2300 C C . LEU B 1 111 ? -0.926 15.562 0.972 1 89.19 111 LEU B C 1
ATOM 2302 O O . LEU B 1 111 ? -0.513 16.703 1.189 1 89.19 111 LEU B O 1
ATOM 2306 N N . HIS B 1 112 ? -1.943 15 1.52 1 88.31 112 HIS B N 1
ATOM 2307 C CA . HIS B 1 112 ? -2.572 15.508 2.732 1 88.31 112 HIS B CA 1
ATOM 2308 C C . HIS B 1 112 ? -2.213 14.648 3.941 1 88.31 112 HIS B C 1
ATOM 2310 O O . HIS B 1 112 ? -2.16 13.422 3.842 1 88.31 112 HIS B O 1
ATOM 2316 N N . GLN B 1 113 ? -1.953 15.398 5 1 90 113 GLN B N 1
ATOM 2317 C CA . GLN B 1 113 ? -1.895 14.688 6.273 1 90 113 GLN B CA 1
ATOM 2318 C C . GLN B 1 113 ? -3.213 14.805 7.031 1 90 113 GLN B C 1
ATOM 2320 O O . GLN B 1 113 ? -3.652 15.914 7.352 1 90 113 GLN B O 1
ATOM 2325 N N . LEU B 1 114 ? -3.725 13.711 7.305 1 90.25 114 LEU B N 1
ATOM 2326 C CA . LEU B 1 114 ? -4.93 13.625 8.125 1 90.25 114 LEU B CA 1
ATOM 2327 C C . LEU B 1 114 ? -4.586 13.258 9.562 1 90.25 114 LEU B C 1
ATOM 2329 O O . LEU B 1 114 ? -3.775 12.352 9.797 1 90.25 114 LEU B O 1
ATOM 2333 N N . ASP B 1 115 ? -5.105 14.023 10.477 1 91.56 115 ASP B N 1
ATOM 2334 C CA . ASP B 1 115 ? -5.148 13.578 11.867 1 91.56 115 ASP B CA 1
ATOM 2335 C C . ASP B 1 115 ? -6.465 12.875 12.188 1 91.56 115 ASP B C 1
ATOM 2337 O O . ASP B 1 115 ? -7.527 13.508 12.195 1 91.56 115 ASP B O 1
ATOM 2341 N N . ILE B 1 116 ? -6.414 11.641 12.32 1 91.69 116 ILE B N 1
ATOM 2342 C CA . ILE B 1 116 ? -7.598 10.797 12.469 1 91.69 116 ILE B CA 1
ATOM 2343 C C . ILE B 1 116 ? -8.32 11.148 13.766 1 91.69 116 ILE B C 1
ATOM 2345 O O . ILE B 1 116 ? -9.555 11.188 13.805 1 91.69 116 ILE B O 1
ATOM 2349 N N . GLU B 1 117 ? -7.664 11.438 14.773 1 89.5 117 GLU B N 1
ATOM 2350 C CA . GLU B 1 117 ? -8.273 11.797 16.047 1 89.5 117 GLU B CA 1
ATOM 2351 C C . GLU B 1 117 ? -8.969 13.148 15.977 1 89.5 117 GLU B C 1
ATOM 2353 O O . GLU B 1 117 ? -10.062 13.328 16.531 1 89.5 117 GLU B O 1
ATOM 2358 N N . MET B 1 118 ? -8.32 14.055 15.297 1 89.12 118 MET B N 1
ATOM 2359 C CA . MET B 1 118 ? -8.891 15.391 15.141 1 89.12 118 MET B CA 1
ATOM 2360 C C . MET B 1 118 ? -9.898 15.422 14 1 89.12 118 MET B C 1
ATOM 2362 O O . MET B 1 118 ? -10.648 16.391 13.844 1 89.12 118 MET B O 1
ATOM 2366 N N . ARG B 1 119 ? -9.93 14.438 13.172 1 87.56 119 ARG B N 1
ATOM 2367 C CA . ARG B 1 119 ? -10.875 14.25 12.07 1 87.56 119 ARG B CA 1
ATOM 2368 C C . ARG B 1 119 ? -10.766 15.383 11.062 1 87.56 119 ARG B C 1
ATOM 2370 O O . ARG B 1 119 ? -11.781 15.938 10.633 1 87.56 119 ARG B O 1
ATOM 2377 N N . ARG B 1 120 ? -9.578 15.672 10.711 1 87.56 120 ARG B N 1
ATOM 2378 C CA . ARG B 1 120 ? -9.398 16.734 9.719 1 87.56 120 ARG B CA 1
ATOM 2379 C C . ARG B 1 120 ? -8.016 16.641 9.078 1 87.56 120 ARG B C 1
ATOM 2381 O O . ARG B 1 120 ? -7.117 15.992 9.609 1 87.56 120 ARG B O 1
ATOM 2388 N N . ILE B 1 121 ? -7.902 17.344 7.949 1 86.88 121 ILE B N 1
ATOM 2389 C CA . ILE B 1 121 ? -6.602 17.547 7.316 1 86.88 121 ILE B CA 1
ATOM 2390 C C . ILE B 1 121 ? -5.801 18.578 8.102 1 86.88 121 ILE B C 1
ATOM 2392 O O . ILE B 1 121 ? -6.273 19.688 8.336 1 86.88 121 ILE B O 1
ATOM 2396 N N . VAL B 1 122 ? -4.574 18.234 8.5 1 88.94 122 VAL B N 1
ATOM 2397 C CA . VAL B 1 122 ? -3.795 19.125 9.352 1 88.94 122 VAL B CA 1
ATOM 2398 C C . VAL B 1 122 ? -2.584 19.656 8.586 1 88.94 122 VAL B C 1
ATOM 2400 O O . VAL B 1 122 ? -1.927 20.609 9.023 1 88.94 122 VAL B O 1
ATOM 2403 N N . LEU B 1 123 ? -2.279 19.031 7.43 1 85.19 123 LEU B N 1
ATOM 2404 C CA . LEU B 1 123 ? -1.128 19.453 6.641 1 85.19 123 LEU B CA 1
ATOM 2405 C C . LEU B 1 123 ? -1.342 19.141 5.16 1 85.19 123 LEU B C 1
ATOM 2407 O O . LEU B 1 123 ? -1.856 18.078 4.809 1 85.19 123 LEU B O 1
ATOM 2411 N N . GLU B 1 124 ? -1.054 20.094 4.344 1 83.88 124 GLU B N 1
ATOM 2412 C CA . GLU B 1 124 ? -0.931 19.891 2.9 1 83.88 124 GLU B CA 1
ATOM 2413 C C . GLU B 1 124 ? 0.521 20.016 2.449 1 83.88 124 GLU B C 1
ATOM 2415 O O . GLU B 1 124 ? 1.209 20.969 2.807 1 83.88 124 GLU B O 1
ATOM 2420 N N . TRP B 1 125 ? 0.906 19.047 1.685 1 83.62 125 TRP B N 1
ATOM 2421 C CA . TRP B 1 125 ? 2.301 18.938 1.269 1 83.62 125 TRP B CA 1
ATOM 2422 C C . TRP B 1 125 ? 2.406 18.797 -0.247 1 83.62 125 TRP B C 1
ATOM 2424 O O . TRP B 1 125 ? 1.627 18.078 -0.867 1 83.62 125 TRP B O 1
ATOM 2434 N N . LYS B 1 126 ? 3.33 19.594 -0.784 1 85.5 126 LYS B N 1
ATOM 2435 C CA . LYS B 1 126 ? 3.658 19.438 -2.197 1 85.5 126 LYS B CA 1
ATOM 2436 C C . LYS B 1 126 ? 5.059 18.859 -2.371 1 85.5 126 LYS B C 1
ATOM 2438 O O . LYS B 1 126 ? 5.984 19.219 -1.644 1 85.5 126 LYS B O 1
ATOM 2443 N N . PHE B 1 127 ? 5.156 17.953 -3.361 1 89.38 127 PHE B N 1
ATOM 2444 C CA . PHE B 1 127 ? 6.469 17.422 -3.693 1 89.38 127 PHE B CA 1
ATOM 2445 C C . PHE B 1 127 ? 7.246 18.391 -4.566 1 89.38 127 PHE B C 1
ATOM 2447 O O . PHE B 1 127 ? 6.848 18.672 -5.699 1 89.38 127 PHE B O 1
ATOM 2454 N N . GLU B 1 128 ? 8.32 18.891 -4.012 1 86.38 128 GLU B N 1
ATOM 2455 C CA . GLU B 1 128 ? 9.141 19.844 -4.77 1 86.38 128 GLU B CA 1
ATOM 2456 C C . GLU B 1 128 ? 10.625 19.547 -4.578 1 86.38 128 GLU B C 1
ATOM 2458 O O . GLU B 1 128 ? 11.039 19.062 -3.523 1 86.38 128 GLU B O 1
ATOM 2463 N N . LYS B 1 129 ? 11.312 19.719 -5.605 1 80.31 129 LYS B N 1
ATOM 2464 C CA . LYS B 1 129 ? 12.773 19.734 -5.578 1 80.31 129 LYS B CA 1
ATOM 2465 C C . LYS B 1 129 ? 13.312 21.047 -6.129 1 80.31 129 LYS B C 1
ATOM 2467 O O . LYS B 1 129 ? 13.148 21.344 -7.316 1 80.31 129 LYS B O 1
ATOM 2472 N N . LYS B 1 130 ? 13.977 21.781 -5.297 1 80.75 130 LYS B N 1
ATOM 2473 C CA . LYS B 1 130 ? 14.578 23.047 -5.668 1 80.75 130 LYS B CA 1
ATOM 2474 C C . LYS B 1 130 ? 13.578 23.953 -6.383 1 80.75 130 LYS B C 1
ATOM 2476 O O . LYS B 1 130 ? 13.883 24.516 -7.434 1 80.75 130 LYS B O 1
ATOM 2481 N N . GLY B 1 131 ? 12.367 23.938 -5.969 1 79.5 131 GLY B N 1
ATOM 2482 C CA . GLY B 1 131 ? 11.344 24.859 -6.441 1 79.5 131 GLY B CA 1
ATOM 2483 C C . GLY B 1 131 ? 10.547 24.312 -7.609 1 79.5 131 GLY B C 1
ATOM 2484 O O . GLY B 1 131 ? 9.641 24.984 -8.109 1 79.5 131 GLY B O 1
ATOM 2485 N N . THR B 1 132 ? 10.961 23.172 -8.094 1 85.62 132 THR B N 1
ATOM 2486 C CA . THR B 1 132 ? 10.234 22.547 -9.203 1 85.62 132 THR B CA 1
ATOM 2487 C C . THR B 1 132 ? 9.336 21.422 -8.703 1 85.62 132 THR B C 1
ATOM 2489 O O . THR B 1 132 ? 9.781 20.578 -7.926 1 85.62 132 THR B O 1
ATOM 2492 N N . ASP B 1 133 ? 8.094 21.406 -9.219 1 83.06 133 ASP B N 1
ATOM 2493 C CA . ASP B 1 133 ? 7.168 20.344 -8.844 1 83.06 133 ASP B CA 1
ATOM 2494 C C . ASP B 1 133 ? 7.617 19 -9.414 1 83.06 133 ASP B C 1
ATOM 2496 O O . A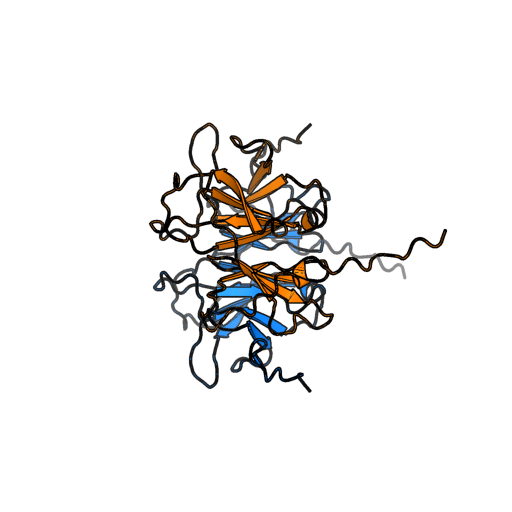SP B 1 133 ? 8.023 18.906 -10.57 1 83.06 133 ASP B O 1
ATOM 2500 N N . ILE B 1 134 ? 7.602 18.031 -8.516 1 86.75 134 ILE B N 1
ATOM 2501 C CA . ILE B 1 134 ? 7.789 16.656 -8.992 1 86.75 134 ILE B CA 1
ATOM 2502 C C . ILE B 1 134 ? 6.605 15.797 -8.555 1 86.75 134 ILE B C 1
ATOM 2504 O O . ILE B 1 134 ? 5.777 16.234 -7.75 1 86.75 134 ILE B O 1
ATOM 2508 N N . THR B 1 135 ? 6.527 14.68 -9.18 1 88.88 135 THR B N 1
ATOM 2509 C CA . THR B 1 135 ? 5.395 13.82 -8.875 1 88.88 135 THR B CA 1
ATOM 2510 C C . THR B 1 135 ? 5.863 12.484 -8.312 1 88.88 135 THR B C 1
ATOM 2512 O O . THR B 1 135 ? 6.988 12.047 -8.586 1 88.88 135 THR B O 1
ATOM 2515 N N . MET B 1 136 ? 5.039 11.922 -7.5 1 91.5 136 MET B N 1
ATOM 2516 C CA . MET B 1 136 ? 5.305 10.617 -6.906 1 91.5 136 MET B CA 1
ATOM 2517 C C . MET B 1 136 ? 4.234 9.609 -7.305 1 91.5 136 MET B C 1
ATOM 2519 O O . MET B 1 136 ? 3.047 9.938 -7.344 1 91.5 136 MET B O 1
ATOM 2523 N N . SER B 1 137 ? 4.664 8.414 -7.586 1 90.19 137 SER B N 1
ATOM 2524 C CA . SER B 1 137 ? 3.727 7.34 -7.898 1 90.19 137 SER B CA 1
ATOM 2525 C C . SER B 1 137 ? 3.316 6.574 -6.645 1 90.19 137 SER B C 1
ATOM 2527 O O . SER B 1 137 ? 2.246 5.965 -6.605 1 90.19 137 SER B O 1
ATOM 2529 N N . ASP B 1 138 ? 4.184 6.574 -5.676 1 92.81 138 ASP B N 1
ATOM 2530 C CA . ASP B 1 138 ? 3.924 5.828 -4.445 1 92.81 138 ASP B CA 1
ATOM 2531 C C . ASP B 1 138 ? 4.707 6.414 -3.271 1 92.81 138 ASP B C 1
ATOM 2533 O O . ASP B 1 138 ? 5.723 7.082 -3.469 1 92.81 138 ASP B O 1
ATOM 2537 N N . ILE B 1 139 ? 4.215 6.137 -2.049 1 94.94 139 ILE B N 1
ATOM 2538 C CA . ILE B 1 139 ? 4.926 6.488 -0.826 1 94.94 139 ILE B CA 1
ATOM 2539 C C . ILE B 1 139 ? 4.891 5.312 0.148 1 94.94 139 ILE B C 1
ATOM 2541 O O . ILE B 1 139 ? 4 4.465 0.074 1 94.94 139 ILE B O 1
ATOM 2545 N N . THR B 1 140 ? 5.812 5.25 1.118 1 96.12 140 THR B N 1
ATOM 2546 C CA . THR B 1 140 ? 5.855 4.246 2.174 1 96.12 140 THR B CA 1
ATOM 2547 C C . THR B 1 140 ? 6.613 4.77 3.391 1 96.12 140 THR B C 1
ATOM 2549 O O . THR B 1 140 ? 7.262 5.812 3.32 1 96.12 140 THR B O 1
ATOM 2552 N N . ASN B 1 141 ? 6.453 4.117 4.441 1 96.38 141 ASN B N 1
ATOM 2553 C CA . ASN B 1 141 ? 7.199 4.465 5.645 1 96.38 141 ASN B CA 1
ATOM 2554 C C . ASN B 1 141 ? 8.703 4.289 5.438 1 96.38 141 ASN B C 1
ATOM 2556 O O . ASN B 1 141 ? 9.133 3.477 4.617 1 96.38 141 ASN B O 1
ATOM 2560 N N . ASN B 1 142 ? 9.484 4.984 6.211 1 93.25 142 ASN B N 1
ATOM 2561 C CA . ASN B 1 142 ? 10.938 4.969 6.09 1 93.25 142 ASN B CA 1
ATOM 2562 C C . ASN B 1 142 ? 11.523 3.633 6.535 1 93.25 142 ASN B C 1
ATOM 2564 O O . ASN B 1 142 ? 12.508 3.164 5.969 1 93.25 142 ASN B O 1
ATOM 2568 N N . SER B 1 143 ? 10.945 3.096 7.594 1 92.12 143 SER B N 1
ATOM 2569 C CA . SER B 1 143 ? 11.414 1.836 8.164 1 92.12 143 SER B CA 1
ATOM 2570 C C . SER B 1 143 ? 10.25 1.01 8.703 1 92.12 143 SER B C 1
ATOM 2572 O O . SER B 1 143 ? 9.125 1.51 8.82 1 92.12 143 SER B O 1
ATOM 2574 N N . LYS B 1 144 ? 10.469 -0.214 9.031 1 87.25 144 LYS B N 1
ATOM 2575 C CA . LYS B 1 144 ? 9.453 -1.144 9.516 1 87.25 144 LYS B CA 1
ATOM 2576 C C . LYS B 1 144 ? 8.789 -0.619 10.789 1 87.25 144 LYS B C 1
ATOM 2578 O O . LYS B 1 144 ? 7.594 -0.833 11.008 1 87.25 144 LYS B O 1
ATOM 2583 N N . GLY B 1 145 ? 9.492 0.056 11.594 1 92 145 GLY B N 1
ATOM 2584 C CA . GLY B 1 145 ? 8.945 0.535 12.852 1 92 145 GLY B CA 1
ATOM 2585 C C . GLY B 1 145 ? 8.367 1.935 12.758 1 92 145 GLY B C 1
ATOM 2586 O O . GLY B 1 145 ? 7.758 2.424 13.711 1 92 145 GLY B O 1
ATOM 2587 N N . SER B 1 146 ? 8.453 2.578 11.633 1 95.62 146 SER B N 1
ATOM 2588 C CA . SER B 1 146 ? 8.109 3.992 11.5 1 95.62 146 SER B CA 1
ATOM 2589 C C . SER B 1 146 ? 6.625 4.227 11.742 1 95.62 146 SER B C 1
ATOM 2591 O O . SER B 1 146 ? 6.23 5.266 12.266 1 95.62 146 SER B O 1
ATOM 2593 N N . GLN B 1 147 ? 5.824 3.271 11.32 1 96.44 147 GLN B N 1
ATOM 2594 C CA . GLN B 1 147 ? 4.379 3.422 11.438 1 96.44 147 GLN B CA 1
ATOM 2595 C C . GLN B 1 147 ? 3.965 3.646 12.891 1 96.44 147 GLN B C 1
ATOM 2597 O O . GLN B 1 147 ? 3.068 4.445 13.172 1 96.44 147 GLN B O 1
ATOM 2602 N N . LEU B 1 148 ? 4.645 3.027 13.836 1 97.25 148 LEU B N 1
ATOM 2603 C CA . LEU B 1 148 ? 4.262 3.074 15.242 1 97.25 148 LEU B CA 1
ATOM 2604 C C . LEU B 1 148 ? 5.086 4.113 16 1 97.25 148 LEU B C 1
ATOM 2606 O O . LEU B 1 148 ? 4.859 4.348 17.188 1 97.25 148 LEU B O 1
ATOM 2610 N N . ASP B 1 149 ? 6.039 4.734 15.336 1 97.25 149 ASP B N 1
ATOM 2611 C CA . ASP B 1 149 ? 6.852 5.777 15.961 1 97.25 149 ASP B CA 1
ATOM 2612 C C . ASP B 1 149 ? 6.07 7.086 16.062 1 97.25 149 ASP B C 1
ATOM 2614 O O . ASP B 1 149 ? 5.785 7.734 15.055 1 97.25 149 ASP B O 1
ATOM 2618 N N . PRO B 1 150 ? 5.793 7.531 17.297 1 97.12 150 PRO B N 1
ATOM 2619 C CA . PRO B 1 150 ? 4.973 8.734 17.453 1 97.12 150 PRO B CA 1
ATOM 2620 C C . PRO B 1 150 ? 5.668 9.992 16.953 1 97.12 150 PRO B C 1
ATOM 2622 O O . PRO B 1 150 ? 5.016 11.008 16.703 1 97.12 150 PRO B O 1
ATOM 2625 N N . SER B 1 151 ? 6.918 9.875 16.703 1 95.88 151 SER B N 1
ATOM 2626 C CA . SER B 1 151 ? 7.672 11.055 16.297 1 95.88 151 SER B CA 1
ATOM 2627 C C . SER B 1 151 ? 8.047 10.977 14.812 1 95.88 151 SER B C 1
ATOM 2629 O O . SER B 1 151 ? 8.781 11.836 14.312 1 95.88 151 SER B O 1
ATOM 2631 N N . ALA B 1 152 ? 7.602 10 14.117 1 94.06 152 ALA B N 1
ATOM 2632 C CA . ALA B 1 152 ? 7.992 9.797 12.727 1 94.06 152 ALA B CA 1
ATOM 2633 C C . ALA B 1 152 ? 7.613 11.008 11.867 1 94.06 152 ALA B C 1
ATOM 2635 O O . ALA B 1 152 ? 6.484 11.5 11.945 1 94.06 152 ALA B O 1
ATOM 2636 N N . SER B 1 153 ? 8.617 11.445 11.102 1 92.94 153 SER B N 1
ATOM 2637 C CA . SER B 1 153 ? 8.367 12.586 10.219 1 92.94 153 SER B CA 1
ATOM 2638 C C . SER B 1 153 ? 8.867 12.312 8.805 1 92.94 153 SER B C 1
ATOM 2640 O O . SER B 1 153 ? 8.57 13.062 7.875 1 92.94 153 SER B O 1
ATOM 2642 N N . ILE B 1 154 ? 9.633 11.18 8.695 1 93.25 154 ILE B N 1
ATOM 2643 C CA . ILE B 1 154 ? 10.281 10.859 7.43 1 93.25 154 ILE B CA 1
ATOM 2644 C C . ILE B 1 154 ? 9.492 9.766 6.703 1 93.25 154 ILE B C 1
ATOM 2646 O O . ILE B 1 154 ? 9.047 8.797 7.324 1 93.25 154 ILE B O 1
ATOM 2650 N N . PHE B 1 155 ? 9.289 9.906 5.438 1 94.44 155 PHE B N 1
ATOM 2651 C CA . PHE B 1 155 ? 8.719 8.867 4.594 1 94.44 155 PHE B CA 1
ATOM 2652 C C . PHE B 1 155 ? 9.43 8.805 3.248 1 94.44 155 PHE B C 1
ATOM 2654 O O . PHE B 1 155 ? 10.172 9.727 2.891 1 94.44 155 PHE B O 1
ATOM 2661 N N . LEU B 1 156 ? 9.266 7.719 2.545 1 94.38 156 LEU B N 1
ATOM 2662 C CA . LEU B 1 156 ? 9.883 7.531 1.236 1 94.38 156 LEU B CA 1
ATOM 2663 C C . LEU B 1 156 ? 8.875 7.781 0.118 1 94.38 156 LEU B C 1
ATOM 2665 O O . LEU B 1 156 ? 7.691 7.484 0.269 1 94.38 156 LEU B O 1
ATOM 2669 N N . GLY B 1 157 ? 9.328 8.32 -0.944 1 93.25 157 GLY B N 1
ATOM 2670 C CA . GLY B 1 157 ? 8.57 8.484 -2.174 1 93.25 157 GLY B CA 1
ATOM 2671 C C . GLY B 1 157 ? 9.258 7.879 -3.385 1 93.25 157 GLY B C 1
ATOM 2672 O O . GLY B 1 157 ? 10.484 7.785 -3.426 1 93.25 157 GLY B O 1
ATOM 2673 N N . LEU B 1 158 ? 8.414 7.434 -4.246 1 91.62 158 LEU B N 1
ATOM 2674 C CA . LEU B 1 158 ? 8.891 6.844 -5.492 1 91.62 158 LEU B CA 1
ATOM 2675 C C . LEU B 1 158 ? 8.391 7.633 -6.695 1 91.62 158 LEU B C 1
ATOM 2677 O O . LEU B 1 158 ? 7.203 7.969 -6.773 1 91.62 158 LEU B O 1
ATOM 2681 N N . ASP B 1 159 ? 9.25 8.031 -7.5 1 86.62 159 ASP B N 1
ATOM 2682 C CA . ASP B 1 159 ? 8.844 8.492 -8.82 1 86.62 159 ASP B CA 1
ATOM 2683 C C . ASP B 1 159 ? 9.445 7.613 -9.914 1 86.62 159 ASP B C 1
ATOM 2685 O O . ASP B 1 159 ? 9.906 6.504 -9.648 1 86.62 159 ASP B O 1
ATOM 2689 N N . ASP B 1 160 ? 9.359 8.086 -11.18 1 76.12 160 ASP B N 1
ATOM 2690 C CA . ASP B 1 160 ? 9.766 7.227 -12.289 1 76.12 160 ASP B CA 1
ATOM 2691 C C . ASP B 1 160 ? 11.273 6.973 -12.266 1 76.12 160 ASP B C 1
ATOM 2693 O O . ASP B 1 160 ? 11.758 6 -12.844 1 76.12 160 ASP B O 1
ATOM 2697 N N . ASN B 1 161 ? 12.047 7.789 -11.438 1 72.06 161 ASN B N 1
ATOM 2698 C CA . ASN B 1 161 ? 13.5 7.77 -11.602 1 72.06 161 ASN B CA 1
ATOM 2699 C C . ASN B 1 161 ? 14.211 7.488 -10.289 1 72.06 161 ASN B C 1
ATOM 2701 O O . ASN B 1 161 ? 15.375 7.086 -10.281 1 72.06 161 ASN B O 1
ATOM 2705 N N . ARG B 1 162 ? 13.594 7.715 -9.234 1 79.75 162 ARG B N 1
ATOM 2706 C CA . ARG B 1 162 ? 14.359 7.703 -7.988 1 79.75 162 ARG B CA 1
ATOM 2707 C C . ARG B 1 162 ? 13.461 7.379 -6.797 1 79.75 162 ARG B C 1
ATOM 2709 O O . ARG B 1 162 ? 12.234 7.465 -6.898 1 79.75 162 ARG B O 1
ATOM 2716 N N . ILE B 1 163 ? 14.172 6.953 -5.738 1 88.31 163 ILE B N 1
ATOM 2717 C CA . ILE B 1 163 ? 13.594 6.914 -4.398 1 88.31 163 ILE B CA 1
ATOM 2718 C C . ILE B 1 163 ? 13.984 8.172 -3.633 1 88.31 163 ILE B C 1
ATOM 2720 O O . ILE B 1 163 ? 15.164 8.531 -3.578 1 88.31 163 ILE B O 1
ATOM 2724 N N . CYS B 1 164 ? 13.016 8.844 -3.107 1 88.94 164 CYS B N 1
ATOM 2725 C CA . CYS B 1 164 ? 13.234 10.07 -2.35 1 88.94 164 CYS B CA 1
ATOM 2726 C C . CYS B 1 164 ? 12.891 9.875 -0.879 1 88.94 164 CYS B C 1
ATOM 2728 O O . CYS B 1 164 ? 11.922 9.18 -0.553 1 88.94 164 CYS B O 1
ATOM 2730 N N . ARG B 1 165 ? 13.711 10.5 -0.096 1 91.56 165 ARG B N 1
ATOM 2731 C CA . ARG B 1 165 ? 13.344 10.641 1.31 1 91.56 165 ARG B CA 1
ATOM 2732 C C . ARG B 1 165 ? 12.812 12.039 1.597 1 91.56 165 ARG B C 1
ATOM 2734 O O . ARG B 1 165 ? 13.438 13.039 1.227 1 91.56 165 ARG B O 1
ATOM 2741 N N . TRP B 1 166 ? 11.648 12.047 2.256 1 92.19 166 TRP B N 1
ATOM 2742 C CA . TRP B 1 166 ? 10.977 13.297 2.592 1 92.19 166 TRP B CA 1
ATOM 2743 C C . TRP B 1 166 ? 10.852 13.461 4.102 1 92.19 166 TRP B C 1
ATOM 2745 O O . TRP B 1 166 ? 10.562 12.5 4.816 1 92.19 166 TRP B O 1
ATOM 2755 N N . ASP B 1 167 ? 11.125 14.664 4.578 1 90.94 167 ASP B N 1
ATOM 2756 C CA . ASP B 1 167 ? 10.836 15.039 5.957 1 90.94 167 ASP B CA 1
ATOM 2757 C C . ASP B 1 167 ? 9.68 16.047 6.02 1 90.94 167 ASP B C 1
ATOM 2759 O O . ASP B 1 167 ? 9.797 17.156 5.52 1 90.94 167 ASP B O 1
ATOM 2763 N N . LYS B 1 168 ? 8.594 15.672 6.625 1 86.5 168 LYS B N 1
ATOM 2764 C CA . LYS B 1 168 ? 7.391 16.5 6.695 1 86.5 168 LYS B CA 1
ATOM 2765 C C . LYS B 1 168 ? 7.664 17.812 7.422 1 86.5 168 LYS B C 1
ATOM 2767 O O . LYS B 1 168 ? 6.891 18.766 7.305 1 86.5 168 LYS B O 1
ATOM 2772 N N . ARG B 1 169 ? 8.727 17.828 8.148 1 83.88 169 ARG B N 1
ATOM 2773 C CA . ARG B 1 169 ? 9.086 19.047 8.867 1 83.88 169 ARG B CA 1
ATOM 2774 C C . ARG B 1 169 ? 9.773 20.047 7.938 1 83.88 169 ARG B C 1
ATOM 2776 O O . ARG B 1 169 ? 9.867 21.234 8.258 1 83.88 169 ARG B O 1
ATOM 2783 N N . ASP B 1 170 ? 10.305 19.516 6.805 1 78.94 170 ASP B N 1
ATOM 2784 C CA . ASP B 1 170 ? 10.938 20.328 5.77 1 78.94 170 ASP B CA 1
ATOM 2785 C C . ASP B 1 170 ? 10.078 20.375 4.508 1 78.94 170 ASP B C 1
ATOM 2787 O O . ASP B 1 170 ? 10.336 19.641 3.549 1 78.94 170 ASP B O 1
ATOM 2791 N N . ARG B 1 171 ? 9.156 21.266 4.367 1 68.38 171 ARG B N 1
ATOM 2792 C CA . ARG B 1 171 ? 8.062 21.266 3.402 1 68.38 171 ARG B CA 1
ATOM 2793 C C . ARG B 1 171 ? 8.578 21.547 1.995 1 68.38 171 ARG B C 1
ATOM 2795 O O . ARG B 1 171 ? 7.867 21.312 1.012 1 68.38 171 ARG B O 1
ATOM 2802 N N . LYS B 1 172 ? 9.797 22.016 1.828 1 66.31 172 LYS B N 1
ATOM 2803 C CA . LYS B 1 172 ? 10.188 22.5 0.506 1 66.31 172 LYS B CA 1
ATOM 2804 C C . LYS B 1 172 ? 11.188 21.547 -0.15 1 66.31 172 LYS B C 1
ATOM 2806 O O . LYS B 1 172 ? 11.352 21.562 -1.371 1 66.31 172 LYS B O 1
ATOM 2811 N N . ASP B 1 173 ? 11.773 20.609 0.607 1 66.81 173 ASP B N 1
ATOM 2812 C CA . ASP B 1 173 ? 12.891 19.938 -0.056 1 66.81 173 ASP B CA 1
ATOM 2813 C C . ASP B 1 173 ? 12.898 18.453 0.27 1 66.81 173 ASP B C 1
ATOM 2815 O O . ASP B 1 173 ? 12.562 18.047 1.389 1 66.81 173 ASP B O 1
ATOM 2819 N N . MET B 1 174 ? 13.156 17.75 -0.846 1 71.69 174 MET B N 1
ATOM 2820 C CA . MET B 1 174 ? 13.594 16.359 -0.666 1 71.69 174 MET B CA 1
ATOM 2821 C C . MET B 1 174 ? 14.844 16.297 0.203 1 71.69 174 MET B C 1
ATOM 2823 O O . MET B 1 174 ? 15.781 17.062 0.011 1 71.69 174 MET B O 1
ATOM 2827 N N . ILE B 1 175 ? 14.773 15.414 1.114 1 71.5 175 ILE B N 1
ATOM 2828 C CA . ILE B 1 175 ? 15.914 15.391 2.021 1 71.5 175 ILE B CA 1
ATOM 2829 C C . ILE B 1 175 ? 17.016 14.516 1.435 1 71.5 175 ILE B C 1
ATOM 2831 O O . ILE B 1 175 ? 18.203 14.758 1.664 1 71.5 175 ILE B O 1
ATOM 2835 N N . GLN B 1 176 ? 16.625 13.438 0.647 1 74.94 176 GLN B N 1
ATOM 2836 C CA . GLN B 1 176 ? 17.641 12.547 0.086 1 74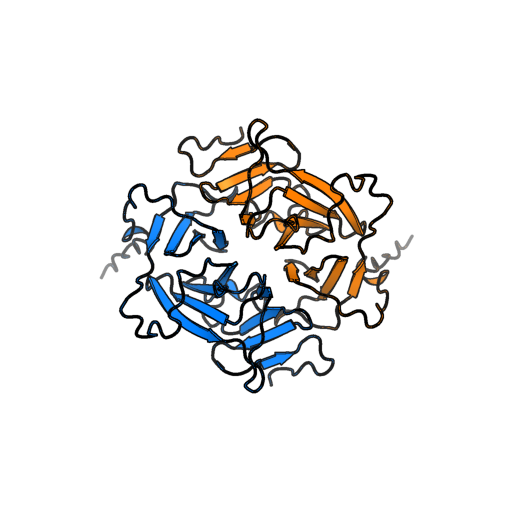.94 176 GLN B CA 1
ATOM 2837 C C . GLN B 1 176 ? 17.109 11.828 -1.154 1 74.94 176 GLN B C 1
ATOM 2839 O O . GLN B 1 176 ? 15.938 11.453 -1.212 1 74.94 176 GLN B O 1
ATOM 2844 N N . ASN B 1 177 ? 18.094 11.734 -2.123 1 74.62 177 ASN B N 1
ATOM 2845 C CA . ASN B 1 177 ? 17.938 10.82 -3.248 1 74.62 177 ASN B CA 1
ATOM 2846 C C . ASN B 1 177 ? 18.672 9.5 -3 1 74.62 177 ASN B C 1
ATOM 2848 O O . ASN B 1 177 ? 19.891 9.469 -2.904 1 74.62 177 ASN B O 1
ATOM 2852 N N . LEU B 1 178 ? 18 8.453 -2.812 1 74.44 178 LEU B N 1
ATOM 2853 C CA . LEU B 1 178 ? 18.594 7.188 -2.385 1 74.44 178 LEU B CA 1
ATOM 2854 C C . LEU B 1 178 ? 19.109 6.395 -3.584 1 74.44 178 LEU B C 1
ATOM 2856 O O . LEU B 1 178 ? 19.828 5.41 -3.416 1 74.44 178 LEU B O 1
ATOM 2860 N N . THR B 1 179 ? 18.719 6.613 -4.711 1 66.69 179 THR B N 1
ATOM 2861 C CA . THR B 1 179 ? 19.203 5.867 -5.859 1 66.69 179 THR B CA 1
ATOM 2862 C C . THR B 1 179 ? 20.469 6.523 -6.43 1 66.69 179 THR B C 1
ATOM 2864 O O . THR B 1 179 ? 21.172 5.918 -7.234 1 66.69 179 THR B O 1
ATOM 2867 N N . SER B 1 180 ? 20.625 7.855 -6.062 1 58.22 180 SER B N 1
ATOM 2868 C CA . SER B 1 180 ? 21.844 8.492 -6.555 1 58.22 180 SER B CA 1
ATOM 2869 C C . SER B 1 180 ? 23.047 8.133 -5.699 1 58.22 180 SER B C 1
ATOM 2871 O O . SER B 1 180 ? 22.906 7.848 -4.508 1 58.22 180 SER B O 1
ATOM 2873 N N . GLU B 1 181 ? 24.094 7.641 -6.215 1 49.91 181 GLU B N 1
ATOM 2874 C CA . GLU B 1 181 ? 25.375 7.375 -5.566 1 49.91 181 GLU B CA 1
ATOM 2875 C C . GLU B 1 181 ? 25.609 8.336 -4.41 1 49.91 181 GLU B C 1
ATOM 2877 O O . GLU B 1 181 ? 26.297 7.996 -3.443 1 49.91 181 GLU B O 1
ATOM 2882 N N . SER B 1 182 ? 25.062 9.461 -4.379 1 42.81 182 SER B N 1
ATOM 2883 C CA . SER B 1 182 ? 25.438 10.398 -3.328 1 42.81 182 SER B CA 1
ATOM 2884 C C . SER B 1 182 ? 24.531 10.273 -2.117 1 42.81 182 SER B C 1
ATOM 2886 O O . SER B 1 182 ? 23.516 10.977 -2.021 1 42.81 182 SER B O 1
ATOM 2888 N N . THR B 1 183 ? 24.281 9.148 -1.627 1 43.47 183 THR B N 1
ATOM 2889 C CA . THR B 1 183 ? 23.375 8.914 -0.504 1 43.47 183 THR B CA 1
ATOM 2890 C C . THR B 1 183 ? 23.703 9.852 0.654 1 43.47 183 THR B C 1
ATOM 2892 O O . THR B 1 183 ? 24.797 9.797 1.223 1 43.47 183 THR B O 1
ATOM 2895 N N . PHE B 1 184 ? 23.297 10.977 0.781 1 36.62 184 PHE B N 1
ATOM 2896 C CA . PHE B 1 184 ? 23.453 11.875 1.914 1 36.62 184 PHE B CA 1
ATOM 2897 C C . PHE B 1 184 ? 22.859 11.273 3.18 1 36.62 184 PHE B C 1
ATOM 2899 O O . PHE B 1 184 ? 21.719 10.789 3.168 1 36.62 184 PHE B O 1
ATOM 2906 N N . VAL B 1 185 ? 23.656 10.609 4 1 33.47 185 VAL B N 1
ATOM 2907 C CA . VAL B 1 185 ? 23.359 10.289 5.395 1 33.47 185 VAL B CA 1
ATOM 2908 C C . VAL B 1 185 ? 22.969 11.555 6.152 1 33.47 185 VAL B C 1
ATOM 2910 O O . VAL B 1 185 ? 23.719 12.547 6.137 1 33.47 185 VAL B O 1
ATOM 2913 N N . LEU B 1 186 ? 21.672 11.805 6.344 1 30.47 186 LEU B N 1
ATOM 2914 C CA . LEU B 1 186 ? 21.328 12.891 7.254 1 30.47 186 LEU B CA 1
ATOM 2915 C C . LEU B 1 186 ? 22.219 12.859 8.5 1 30.47 186 LEU B C 1
ATOM 2917 O O . LEU B 1 186 ? 22.297 11.828 9.18 1 30.47 186 LEU B O 1
ATOM 2921 N N . ASN B 1 187 ? 23.344 13.547 8.383 1 28.47 187 ASN B N 1
ATOM 2922 C CA . ASN B 1 187 ? 24.062 13.867 9.609 1 28.47 187 ASN B CA 1
ATOM 2923 C C . ASN B 1 187 ? 23.172 14.633 10.586 1 28.47 187 ASN B C 1
ATOM 2925 O O . ASN B 1 187 ? 22.406 15.508 10.18 1 28.47 187 ASN B O 1
#